Protein AF-A0A067DT80-F1 (afdb_monomer)

InterPro domains:
  IPR026750 Protein N-terminal asparagine amidohydrolase [PF14736] (55-134)
  IPR026750 Protein N-terminal asparagine amidohydrolase [PF14736] (139-303)
  IPR026750 Protein N-terminal asparagine amidohydrolase [PTHR12498] (138-304)

Mean predicted aligned error: 5.89 Å

Nearest PDB structures (foldseek):
  6a0e-assembly2_B  TM=7.866E-01  e=1.328E-22  Homo sapiens
  6a0h-assembly2_B  TM=7.949E-01  e=4.007E-22  Homo sapiens
  6a0i-assembly2_B  TM=7.923E-01  e=5.445E-22  Homo sapiens
  6a0h-assembly1_A  TM=7.794E-01  e=6.546E-22  Homo sapiens

Organism: Citrus sinensis (NCBI:txid2711)

Secondary structure (DSSP, 8-state):
-EEETTEE---S-------HHHHHHHHHHHHH-HHHHHHHHHHHTSPPEEE---TT-SS---EEE--TTEEEEE-TTT-SEEEE---SSSEEEEEE-TTT--EEEEEE--GGGHHHHHHHHHHHHS---------S-----EEE-----GGGGEEE-TT--EEES-S-EEEETTTTEEEEEEE-TTTS-SSHHHHHHHHHHTTT-GGGTT--EE-EETTTTEEEE------HHHHHHHHHHHTS-HHHHHHHH-SSGGGS-TTHHHHHHHHHHHHHH--SHHHHSGGG--EEEEE-TTSSEEE-

pLDDT: mean 90.28, std 13.47, range [38.09, 98.56]

Solvent-accessible surface area (backbone atoms only — not comparable to full-atom values): 17572 Å² total; per-residue (Å²): 89,53,22,45,90,89,38,80,62,78,75,96,72,93,68,96,65,101,48,80,68,55,61,54,52,53,49,52,54,51,63,66,30,66,64,28,41,50,38,28,51,54,55,71,69,50,75,67,43,78,43,66,75,63,91,81,52,97,72,50,79,37,68,48,56,40,52,67,38,19,35,39,50,40,43,42,92,76,29,47,32,43,33,37,49,84,35,64,88,43,46,76,46,79,48,68,32,82,85,83,38,24,36,26,42,34,26,44,73,55,79,71,26,46,68,52,28,50,50,59,47,47,68,73,41,55,82,82,88,63,95,53,94,70,80,93,70,91,79,59,75,47,71,59,70,66,59,67,55,67,78,74,26,51,42,65,55,99,86,64,53,70,31,50,70,60,39,23,34,36,31,37,32,79,81,65,50,75,43,40,21,46,68,43,92,76,41,54,46,74,65,45,63,61,55,55,46,38,49,73,25,34,81,76,23,74,92,39,65,40,44,50,44,63,34,48,41,51,92,76,56,27,38,42,38,56,64,60,50,60,50,74,67,56,49,56,52,42,61,57,53,66,76,48,54,66,70,55,42,34,62,74,73,43,98,49,57,90,52,58,61,96,56,52,59,58,53,51,51,53,40,40,54,50,44,70,78,46,67,54,37,52,79,79,19,55,94,69,38,54,53,38,28,38,67,42,96,82,50,47,69,41,78,107

Foldseek 3Di:
DEAEPNHDDDDPDPDDDDDPVVVVSSVVCQCPPPQQVVLLVVQLPFDAAEDDQDLPDLADAFEAEAEALAKDKAQLVQHQKYKYFQAWPWDKDWDADPPRLIIMIHTYDDPLQPPVAVVVRCVRHDDPPPPDPDPDDDPDYHYDNYDQDDPSQWDADPVRAITGSAGMWMARSVVRDIHGYDYDPRRNDDPNLVSVLQNVQLVVFPVQGSHRFQFADRVQRKGFGFAGFHDPVNLVVLVVLLPDDLLVNLVPPDPRSVHGDPCVSVSSNSNSVVCNVCVGSCVVQPVRGTFMWHQDSSSHIDTD

Structure (mmCIF, N/CA/C/O backbone):
data_AF-A0A067DT80-F1
#
_entry.id   AF-A0A067DT80-F1
#
loop_
_atom_site.group_PDB
_atom_site.id
_atom_site.type_symbol
_atom_site.label_atom_id
_atom_site.label_alt_id
_atom_site.label_comp_id
_atom_site.label_asym_id
_atom_site.label_entity_id
_atom_site.label_seq_id
_atom_site.pdbx_PDB_ins_code
_atom_site.Cartn_x
_atom_site.Cartn_y
_atom_site.Cartn_z
_atom_site.occupancy
_atom_site.B_iso_or_equiv
_atom_site.auth_seq_id
_atom_site.auth_comp_id
_atom_site.auth_asym_id
_atom_site.auth_atom_id
_atom_site.pdbx_PDB_model_num
ATOM 1 N N . MET A 1 1 ? -23.630 6.062 5.180 1.00 76.75 1 MET A N 1
ATOM 2 C CA . MET A 1 1 ? -23.646 7.084 6.266 1.00 76.75 1 MET A CA 1
ATOM 3 C C . MET A 1 1 ? -22.446 6.877 7.190 1.00 76.75 1 MET A C 1
ATOM 5 O O . MET A 1 1 ? -22.147 5.727 7.497 1.00 76.75 1 MET A O 1
ATOM 9 N N . ILE A 1 2 ? -21.753 7.945 7.609 1.00 87.25 2 ILE A N 1
ATOM 10 C CA . ILE A 1 2 ? -20.569 7.869 8.490 1.00 87.25 2 ILE A CA 1
ATOM 11 C C . ILE A 1 2 ? -20.997 7.937 9.961 1.00 87.25 2 ILE A C 1
ATOM 13 O O . ILE A 1 2 ? -21.890 8.700 10.317 1.00 87.25 2 ILE A O 1
ATOM 17 N N . PHE A 1 3 ? -20.347 7.145 10.807 1.00 91.69 3 PHE A N 1
ATOM 18 C CA . PHE A 1 3 ? -20.530 7.105 12.251 1.00 91.69 3 PHE A CA 1
ATOM 19 C C . PHE A 1 3 ? -19.179 7.244 12.957 1.00 91.69 3 PHE A C 1
ATOM 21 O O . PHE A 1 3 ? -18.189 6.650 12.529 1.00 91.69 3 PHE A O 1
ATOM 28 N N . VAL A 1 4 ? -19.149 7.958 14.081 1.00 93.31 4 VAL A N 1
ATOM 29 C CA . VAL A 1 4 ? -17.972 8.089 14.952 1.00 93.31 4 VAL A CA 1
ATOM 30 C C . VAL A 1 4 ? -18.412 7.870 16.396 1.00 93.31 4 VAL A C 1
ATOM 32 O O . VAL A 1 4 ? -19.434 8.395 16.825 1.00 93.31 4 VAL A O 1
ATOM 35 N N . GLY A 1 5 ? -17.701 7.019 17.144 1.00 90.44 5 GLY A N 1
ATOM 36 C CA . GLY A 1 5 ? -18.099 6.678 18.521 1.00 90.44 5 GLY A CA 1
ATOM 37 C C . GLY A 1 5 ? -19.487 6.024 18.630 1.00 90.44 5 GLY A C 1
ATOM 38 O O . GLY A 1 5 ? -20.128 6.111 19.669 1.00 90.44 5 GLY A O 1
ATOM 39 N N . GLY A 1 6 ? -19.972 5.402 17.549 1.00 89.31 6 GLY A N 1
ATOM 40 C CA . GLY A 1 6 ? -21.305 4.790 17.483 1.00 89.31 6 GLY A CA 1
ATOM 41 C C . GLY A 1 6 ? -22.449 5.753 17.147 1.00 89.31 6 GLY A C 1
ATOM 42 O O . GLY A 1 6 ? -23.572 5.292 16.967 1.00 89.31 6 GLY A O 1
ATOM 43 N N . LEU A 1 7 ? -22.178 7.052 16.995 1.00 91.38 7 LEU A N 1
ATOM 44 C CA . LEU A 1 7 ? -23.176 8.073 16.667 1.00 91.38 7 LEU A CA 1
ATOM 45 C C . LEU A 1 7 ? -23.070 8.501 15.196 1.00 91.38 7 LEU A C 1
ATOM 47 O O . LEU A 1 7 ? -21.955 8.506 14.665 1.00 91.38 7 LEU A O 1
ATOM 51 N N . PRO A 1 8 ? -24.188 8.848 14.523 1.00 90.06 8 PRO A N 1
ATOM 52 C CA . PRO A 1 8 ? -24.140 9.426 13.184 1.00 90.06 8 PRO A CA 1
ATOM 53 C C . PRO A 1 8 ? -23.272 10.685 13.181 1.00 90.06 8 PRO A C 1
ATOM 55 O O . PRO A 1 8 ? -23.455 11.573 14.012 1.00 90.06 8 PRO A O 1
ATOM 58 N N . PHE A 1 9 ? -22.328 10.758 12.251 1.00 89.12 9 PHE A N 1
ATOM 59 C CA . PHE A 1 9 ? -21.490 11.934 12.072 1.00 89.12 9 PHE A CA 1
ATOM 60 C C . PHE A 1 9 ? -22.226 12.963 11.210 1.00 89.12 9 PHE A C 1
ATOM 62 O O . PHE A 1 9 ? -22.698 12.638 10.120 1.00 89.12 9 PHE A O 1
ATOM 69 N N . SER A 1 10 ? -22.302 14.203 11.690 1.00 83.38 10 SER A N 1
ATOM 70 C CA . SER A 1 10 ? -22.863 15.340 10.960 1.00 83.38 10 SER A CA 1
ATOM 71 C C . SER A 1 10 ? -21.929 16.532 11.098 1.00 83.38 10 SER A C 1
ATOM 73 O O . SER A 1 10 ? -21.447 16.818 12.192 1.00 83.38 10 SER A O 1
ATOM 75 N N . THR A 1 11 ? -21.709 17.255 10.004 1.00 74.94 11 THR A N 1
ATOM 76 C CA . THR A 1 11 ? -21.116 18.594 10.040 1.00 74.94 11 THR A CA 1
ATOM 77 C C . THR A 1 11 ? -22.250 19.616 10.158 1.00 74.94 11 THR A C 1
ATOM 79 O O . THR A 1 11 ? -23.322 19.427 9.587 1.00 74.94 11 THR A O 1
ATOM 82 N N . ASN A 1 12 ? -22.068 20.691 10.927 1.00 62.19 12 ASN A N 1
ATOM 83 C CA . ASN A 1 12 ? -23.137 21.658 11.234 1.00 62.19 12 ASN A CA 1
ATOM 84 C C . ASN A 1 12 ? -23.557 22.571 10.052 1.00 62.19 12 ASN A C 1
ATOM 86 O O . ASN A 1 12 ? -24.319 23.509 10.263 1.00 62.19 12 ASN A O 1
ATOM 90 N N . ASN A 1 13 ? -23.120 22.306 8.814 1.00 55.09 13 ASN A N 1
ATOM 91 C CA . ASN A 1 13 ? -23.497 23.090 7.632 1.00 55.09 13 ASN A CA 1
ATOM 92 C C . ASN A 1 13 ? -24.524 22.335 6.778 1.00 55.09 13 ASN A C 1
ATOM 94 O O . ASN A 1 13 ? -24.196 21.597 5.851 1.00 55.09 13 ASN A O 1
ATOM 98 N N . SER A 1 14 ? -25.797 22.544 7.108 1.00 45.78 14 SER A N 1
ATOM 99 C CA . SER A 1 14 ? -26.974 21.960 6.461 1.00 45.78 14 SER A CA 1
ATOM 100 C C . SER A 1 14 ? -27.361 22.644 5.137 1.00 45.78 14 SER A C 1
ATOM 102 O O . SER A 1 14 ? -28.513 23.036 4.951 1.00 45.78 14 SER A O 1
ATOM 104 N N . SER A 1 15 ? -26.428 22.781 4.196 1.00 46.72 15 SER A N 1
ATOM 105 C CA . SER A 1 15 ? -26.750 23.102 2.798 1.00 46.72 15 SER A CA 1
ATOM 106 C C . SER A 1 15 ? -25.907 22.242 1.857 1.00 46.72 15 SER A C 1
ATOM 108 O O . SER A 1 15 ? -24.771 22.553 1.507 1.00 46.72 15 SER A O 1
ATOM 110 N N . TRP A 1 16 ? -26.470 21.098 1.466 1.00 51.78 16 TRP A N 1
ATOM 111 C CA . TRP A 1 16 ? -25.839 20.174 0.528 1.00 51.78 16 TRP A CA 1
ATOM 112 C C . TRP A 1 16 ? -25.837 20.748 -0.896 1.00 51.78 16 TRP A C 1
ATOM 114 O O . TRP A 1 16 ? -26.800 20.593 -1.641 1.00 51.78 16 TRP A O 1
ATOM 124 N N . SER A 1 17 ? -24.727 21.378 -1.283 1.00 46.19 17 SER A N 1
ATOM 125 C CA . SER A 1 17 ? -24.353 21.634 -2.680 1.00 46.19 17 SER A CA 1
ATOM 126 C C . SER A 1 17 ? -22.945 21.101 -2.964 1.00 46.19 17 SER A C 1
ATOM 128 O O . SER A 1 17 ? -21.980 21.511 -2.339 1.00 46.19 17 SER A O 1
ATOM 130 N N . SER A 1 18 ? -22.825 20.170 -3.908 1.00 49.91 18 SER A N 1
ATOM 131 C CA . SER A 1 18 ? -21.596 19.448 -4.265 1.00 49.91 18 SER A CA 1
ATOM 132 C C . SER A 1 18 ? -20.437 20.366 -4.705 1.00 49.91 18 SER A C 1
ATOM 134 O O . SER A 1 18 ? -20.307 20.675 -5.891 1.00 49.91 18 SER A O 1
ATOM 136 N N . SER A 1 19 ? -19.574 20.785 -3.777 1.00 54.72 19 SER A N 1
ATOM 137 C CA . SER A 1 19 ? -18.331 21.521 -4.064 1.00 54.72 19 SER A CA 1
ATOM 138 C C . SER A 1 19 ? -17.124 20.890 -3.362 1.00 54.72 19 SER A C 1
ATOM 140 O O . SER A 1 19 ? -17.250 20.290 -2.297 1.00 54.72 19 SER A O 1
ATOM 142 N N . SER A 1 20 ? -15.927 21.047 -3.941 1.00 54.66 20 SER A N 1
ATOM 143 C CA . SER A 1 20 ? -14.650 20.525 -3.412 1.00 54.66 20 SER A CA 1
ATOM 144 C C . SER A 1 20 ? -14.327 20.976 -1.979 1.00 54.66 20 SER A C 1
ATOM 146 O O . SER A 1 20 ? -13.643 20.259 -1.253 1.00 54.66 20 SER A O 1
ATOM 148 N N . SER A 1 21 ? -14.868 22.119 -1.544 1.00 60.97 21 SER A N 1
ATOM 149 C CA . SER A 1 21 ? -14.767 22.627 -0.168 1.00 60.97 21 SER A CA 1
ATOM 150 C C . SER A 1 21 ? -15.480 21.750 0.872 1.00 60.97 21 SER A C 1
ATOM 152 O O . SER A 1 21 ? -15.111 21.757 2.041 1.00 60.97 21 SER A O 1
ATOM 154 N N . GLN A 1 22 ? -16.471 20.948 0.472 1.00 70.19 22 GLN A N 1
ATOM 155 C CA . GLN A 1 22 ? -17.203 20.087 1.407 1.00 70.19 22 GLN A CA 1
ATOM 156 C C . GLN A 1 22 ? -16.348 18.929 1.926 1.00 70.19 22 GLN A C 1
ATOM 158 O O . GLN A 1 22 ? -16.435 18.566 3.099 1.00 70.19 22 GLN A O 1
ATOM 163 N N . GLY A 1 23 ? -15.507 18.349 1.062 1.00 77.56 23 GLY A N 1
ATOM 164 C CA . GLY A 1 23 ? -14.616 17.254 1.443 1.00 77.56 23 GLY A CA 1
ATOM 165 C C . GLY A 1 23 ? -13.578 17.696 2.474 1.00 77.56 23 GLY A C 1
ATOM 166 O O . GLY A 1 23 ? -13.331 16.978 3.444 1.00 77.56 23 GLY A O 1
ATOM 167 N N . SER A 1 24 ? -13.023 18.902 2.309 1.00 83.06 24 SER A N 1
ATOM 168 C CA . SER A 1 24 ? -12.091 19.478 3.281 1.00 83.06 24 SER A CA 1
ATOM 169 C C . SER A 1 24 ? -12.756 19.747 4.627 1.00 83.06 24 SER A C 1
ATOM 171 O O . SER A 1 24 ? -12.174 19.404 5.652 1.00 83.06 24 SER A O 1
ATOM 173 N N . ASP A 1 25 ? -13.982 20.274 4.644 1.00 87.50 25 ASP A N 1
ATOM 174 C CA . ASP A 1 25 ? -14.692 20.578 5.893 1.00 87.50 25 ASP A CA 1
ATOM 175 C C . ASP A 1 25 ? -15.023 19.302 6.683 1.00 87.50 25 ASP A C 1
ATOM 177 O O . ASP A 1 25 ? -14.848 19.251 7.901 1.00 87.50 25 ASP A O 1
ATOM 181 N N . ILE A 1 26 ? -15.449 18.239 5.989 1.00 89.88 26 ILE A N 1
ATOM 182 C CA . ILE A 1 26 ? -15.686 16.921 6.597 1.00 89.88 26 ILE A CA 1
ATOM 183 C C . ILE A 1 26 ? -14.388 16.357 7.176 1.00 89.88 26 ILE A C 1
ATOM 185 O O . ILE A 1 26 ? -14.387 15.866 8.305 1.00 89.88 26 ILE A O 1
ATOM 189 N N . LEU A 1 27 ? -13.287 16.426 6.423 1.00 91.12 27 LEU A N 1
ATOM 190 C CA . LEU A 1 27 ? -11.993 15.930 6.882 1.00 91.12 27 LEU A CA 1
ATOM 191 C C . LEU A 1 27 ? -11.512 16.684 8.126 1.00 91.12 27 LEU A C 1
ATOM 193 O O . LEU A 1 27 ? -11.105 16.042 9.090 1.00 91.12 27 LEU A O 1
ATOM 197 N N . VAL A 1 28 ? -11.592 18.017 8.131 1.00 93.00 28 VAL A N 1
ATOM 198 C CA . VAL A 1 28 ? -11.227 18.845 9.292 1.00 93.00 28 VAL A CA 1
ATOM 199 C C . VAL A 1 28 ? -12.081 18.469 10.500 1.00 93.00 28 VAL A C 1
ATOM 201 O O . VAL A 1 28 ? -11.539 18.145 11.555 1.00 93.00 28 VAL A O 1
ATOM 204 N N . ALA A 1 29 ? -13.402 18.388 10.332 1.00 94.25 29 ALA A N 1
ATOM 205 C CA . ALA A 1 29 ? -14.306 18.012 11.413 1.00 94.25 29 ALA A CA 1
ATOM 206 C C . ALA A 1 29 ? -14.032 16.595 11.958 1.00 94.25 29 ALA A C 1
ATOM 208 O O . ALA A 1 29 ? -14.145 16.365 13.161 1.00 94.25 29 ALA A O 1
ATOM 209 N N . LEU A 1 30 ? -13.640 15.638 11.107 1.00 94.81 30 LEU A N 1
ATOM 210 C CA . LEU A 1 30 ? -13.217 14.304 11.549 1.00 94.81 30 LEU A CA 1
ATOM 211 C C . LEU A 1 30 ? -11.866 14.337 12.281 1.00 94.81 30 LEU A C 1
ATOM 213 O O . LEU A 1 30 ? -11.714 13.660 13.297 1.00 94.81 30 LEU A O 1
ATOM 217 N N . LEU A 1 31 ? -10.894 15.118 11.799 1.00 95.56 31 LEU A N 1
ATOM 218 C CA . LEU A 1 31 ? -9.579 15.265 12.434 1.00 95.56 31 LEU A CA 1
ATOM 219 C C . LEU A 1 31 ? -9.670 15.907 13.822 1.00 95.56 31 LEU A C 1
ATOM 221 O O . LEU A 1 31 ? -8.864 15.572 14.689 1.00 95.56 31 LEU A O 1
ATOM 225 N N . GLU A 1 32 ? -10.646 16.786 14.039 1.00 96.00 32 GLU A N 1
ATOM 226 C CA . GLU A 1 32 ? -10.894 17.466 15.315 1.00 96.00 32 GLU A CA 1
ATOM 227 C C . GLU A 1 32 ? -11.861 16.699 16.233 1.00 96.00 32 GLU A C 1
ATOM 229 O O . GLU A 1 32 ? -11.986 17.023 17.417 1.00 96.00 32 GLU A O 1
ATOM 234 N N . HIS A 1 33 ? -12.536 15.658 15.731 1.00 96.50 33 HIS A N 1
ATOM 235 C CA . HIS A 1 33 ? -13.528 14.922 16.508 1.00 96.50 33 HIS A CA 1
ATOM 236 C C . HIS A 1 33 ? -12.883 14.243 17.738 1.00 96.50 33 HIS A C 1
ATOM 238 O O . HIS A 1 33 ? -1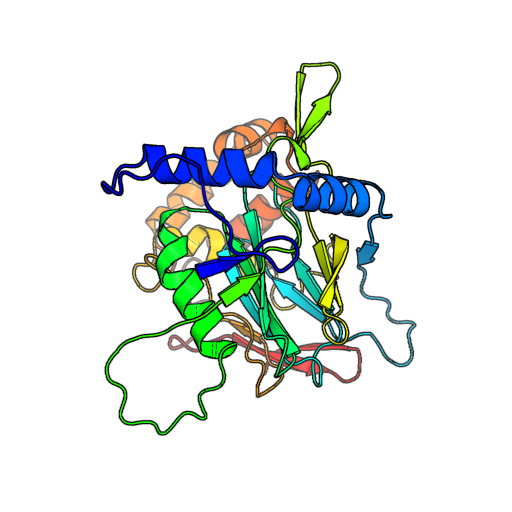2.007 13.388 17.564 1.00 96.50 33 HIS A O 1
ATOM 244 N N . PRO A 1 34 ? -13.354 14.490 18.980 1.00 97.12 34 PRO A N 1
ATOM 245 C CA . PRO A 1 34 ? -12.674 14.046 20.205 1.00 97.12 34 PRO A CA 1
ATOM 246 C C . PRO A 1 34 ? -12.371 12.542 20.274 1.00 97.12 34 PRO A C 1
ATOM 248 O O . PRO A 1 34 ? -11.290 12.139 20.696 1.00 97.12 34 PRO A O 1
ATOM 251 N N . VAL A 1 35 ? -13.304 11.700 19.812 1.00 97.25 35 VAL A N 1
ATOM 252 C CA . VAL A 1 35 ? -13.110 10.236 19.750 1.00 97.25 35 VAL A CA 1
ATOM 253 C C . VAL A 1 35 ? -11.954 9.852 18.819 1.00 97.25 35 VAL A C 1
ATOM 255 O O . VAL A 1 35 ? -11.168 8.972 19.159 1.00 97.25 35 VAL A O 1
ATOM 258 N N . LEU A 1 36 ? -11.825 10.511 17.663 1.00 97.56 36 LEU A N 1
ATOM 259 C CA . LEU A 1 36 ? -10.778 10.207 16.684 1.00 97.56 36 LEU A CA 1
ATOM 260 C C . LEU A 1 36 ? -9.434 10.799 17.102 1.00 97.56 36 LEU A C 1
ATOM 262 O O . LEU A 1 36 ? -8.413 10.137 16.934 1.00 97.56 36 LEU A O 1
ATOM 266 N N . VAL A 1 37 ? -9.435 11.979 17.726 1.00 98.19 37 VAL A N 1
ATOM 267 C CA . VAL A 1 37 ? -8.252 12.558 18.377 1.00 98.19 37 VAL A CA 1
ATOM 268 C C . VAL A 1 37 ? -7.726 11.612 19.459 1.00 98.19 37 VAL A C 1
ATOM 270 O O . VAL A 1 37 ? -6.544 11.274 19.463 1.00 98.19 37 VAL A O 1
ATOM 273 N N . SER A 1 38 ? -8.602 11.108 20.335 1.00 98.19 38 SER A N 1
ATOM 274 C CA . SER A 1 38 ? -8.223 10.136 21.366 1.00 98.19 38 SER A CA 1
ATOM 275 C C . SER A 1 38 ? -7.676 8.840 20.761 1.00 98.19 38 SER A C 1
ATOM 277 O O . SER A 1 38 ? -6.599 8.403 21.163 1.00 98.19 38 SER A O 1
ATOM 279 N N . ALA A 1 39 ? -8.349 8.269 19.755 1.00 97.44 39 ALA A N 1
ATOM 280 C CA . ALA A 1 39 ? -7.874 7.070 19.063 1.00 97.44 39 ALA A CA 1
ATOM 281 C C . ALA A 1 39 ? -6.508 7.287 18.384 1.00 97.44 39 ALA A C 1
ATOM 283 O O . ALA A 1 39 ? -5.634 6.425 18.458 1.00 97.44 39 ALA A O 1
ATOM 284 N N . SER A 1 40 ? -6.300 8.456 17.772 1.00 97.81 40 SER A N 1
ATOM 285 C CA . SER A 1 40 ? -5.033 8.865 17.162 1.00 97.81 40 SER A CA 1
ATOM 286 C C . SER A 1 40 ? -3.906 8.979 18.196 1.00 97.81 40 SER A C 1
ATOM 288 O O . SER A 1 40 ? -2.810 8.470 17.963 1.00 97.81 40 SER A O 1
ATOM 290 N N . HIS A 1 41 ? -4.165 9.573 19.366 1.00 98.00 41 HIS A N 1
ATOM 291 C CA . HIS A 1 41 ? -3.190 9.622 20.460 1.00 98.00 41 HIS A CA 1
ATOM 292 C C . HIS A 1 41 ? -2.845 8.231 20.995 1.00 98.00 41 HIS A C 1
ATOM 294 O O . HIS A 1 41 ? -1.667 7.943 21.208 1.00 98.00 41 HIS A O 1
ATOM 300 N N . SER A 1 42 ? -3.843 7.360 21.170 1.00 97.69 42 SER A N 1
ATOM 301 C CA . SER A 1 42 ? -3.610 5.971 21.569 1.00 97.69 42 SER A CA 1
ATOM 302 C C . SER A 1 42 ? -2.745 5.239 20.545 1.00 97.69 42 SER A C 1
ATOM 304 O O . SER A 1 42 ? -1.761 4.617 20.935 1.00 97.69 42 SER A O 1
ATOM 306 N N . PHE A 1 43 ? -3.038 5.376 19.249 1.00 97.06 43 PHE A N 1
ATOM 307 C CA . PHE A 1 43 ? -2.224 4.796 18.177 1.00 97.06 43 PHE A CA 1
ATOM 308 C C . PHE A 1 43 ? -0.785 5.336 18.185 1.00 97.06 43 PHE A C 1
ATOM 310 O O . PHE A 1 43 ? 0.165 4.561 18.153 1.00 97.06 43 PHE A O 1
ATOM 317 N N . LYS A 1 44 ? -0.618 6.657 18.342 1.00 96.56 44 LYS A N 1
ATOM 318 C CA . LYS A 1 44 ? 0.686 7.331 18.469 1.00 96.56 44 LYS A CA 1
ATOM 319 C C . LYS A 1 44 ? 1.524 6.835 19.652 1.00 96.56 44 LYS A C 1
ATOM 321 O O . LYS A 1 44 ? 2.746 6.911 19.599 1.00 96.56 44 LYS A O 1
ATOM 326 N N . SER A 1 45 ? 0.875 6.366 20.717 1.00 97.06 45 SER A N 1
ATOM 327 C CA . SER A 1 45 ? 1.538 5.858 21.925 1.00 97.06 45 SER A CA 1
ATOM 328 C C . SER A 1 45 ? 1.942 4.380 21.859 1.00 97.06 45 SER A C 1
ATOM 330 O O . SER A 1 45 ? 2.610 3.901 22.772 1.00 97.06 45 SER A O 1
ATOM 332 N N . MET A 1 46 ? 1.535 3.652 20.814 1.00 97.00 46 MET A N 1
ATOM 333 C CA . MET A 1 46 ? 1.897 2.244 20.643 1.00 97.00 46 MET A CA 1
ATOM 334 C C . MET A 1 46 ? 3.362 2.090 20.227 1.00 97.00 46 MET A C 1
ATOM 336 O O . MET A 1 46 ? 3.915 2.930 19.518 1.00 97.00 46 MET A O 1
ATOM 340 N N . GLU A 1 47 ? 3.973 0.976 20.628 1.00 96.38 47 GLU A N 1
ATOM 341 C CA . GLU A 1 47 ? 5.277 0.574 20.107 1.00 96.38 47 GLU A CA 1
ATOM 342 C C . GLU A 1 47 ? 5.145 0.114 18.649 1.00 96.38 47 GLU A C 1
ATOM 344 O O . GLU A 1 47 ? 4.234 -0.642 18.297 1.00 96.38 47 GLU A O 1
ATOM 349 N N . GLU A 1 48 ? 6.057 0.579 17.793 1.00 96.81 48 GLU A N 1
ATOM 350 C CA . GLU A 1 48 ? 6.094 0.173 16.392 1.00 96.81 48 GLU A CA 1
ATOM 351 C C . GLU A 1 48 ? 6.512 -1.295 16.269 1.00 96.81 48 GLU A C 1
ATOM 353 O O . GLU A 1 48 ? 7.594 -1.704 16.693 1.00 96.81 48 GLU A O 1
ATOM 358 N N . THR A 1 49 ? 5.645 -2.097 15.655 1.00 95.50 49 THR A N 1
ATOM 359 C CA . THR A 1 49 ? 5.906 -3.512 15.403 1.00 95.50 49 THR A CA 1
ATOM 360 C C . THR A 1 49 ? 6.889 -3.661 14.247 1.00 95.50 49 THR A C 1
ATOM 362 O O . THR A 1 49 ? 6.576 -3.309 13.112 1.00 95.50 49 THR A O 1
ATOM 365 N N . LYS A 1 50 ? 8.064 -4.232 14.514 1.00 94.44 50 LYS A N 1
ATOM 366 C CA . LYS A 1 50 ? 9.052 -4.557 13.477 1.00 94.44 50 LYS A CA 1
ATOM 367 C C . LYS A 1 50 ? 8.789 -5.957 12.937 1.00 94.44 50 LYS A C 1
ATOM 369 O O . LYS A 1 50 ? 8.952 -6.938 13.660 1.00 94.44 50 LYS A O 1
ATOM 374 N N . VAL A 1 51 ? 8.365 -6.047 11.683 1.00 91.19 51 VAL A N 1
ATOM 375 C CA . VAL A 1 51 ? 8.048 -7.308 11.013 1.00 91.19 51 VAL A CA 1
ATOM 376 C C . VAL A 1 51 ? 9.269 -7.802 10.243 1.00 91.19 51 VAL A C 1
ATOM 378 O O . VAL A 1 51 ? 9.804 -7.107 9.379 1.00 91.19 51 VAL A O 1
ATOM 381 N N . SER A 1 52 ? 9.686 -9.027 10.549 1.00 86.94 52 SER A N 1
ATOM 382 C CA . SER A 1 52 ? 10.763 -9.743 9.868 1.00 86.94 52 SER A CA 1
ATOM 383 C C . SER A 1 52 ? 10.379 -11.206 9.662 1.00 86.94 52 SER A C 1
ATOM 385 O O . SER A 1 52 ? 9.575 -11.772 10.410 1.00 86.94 52 SER A O 1
ATOM 387 N N . VAL A 1 53 ? 10.935 -11.839 8.628 1.00 74.81 53 VAL A N 1
ATOM 388 C CA . VAL A 1 53 ? 10.751 -13.279 8.412 1.00 74.81 53 VAL A CA 1
ATOM 389 C C . VAL A 1 53 ? 11.749 -14.027 9.296 1.00 74.81 53 VAL A C 1
ATOM 391 O O . VAL A 1 53 ? 12.927 -14.119 8.965 1.00 74.81 53 VAL A O 1
ATOM 394 N N . SER A 1 54 ? 11.289 -14.561 10.431 1.00 63.91 54 SER A N 1
ATOM 395 C CA . SER A 1 54 ? 12.103 -15.452 11.269 1.00 63.91 54 SER A CA 1
ATOM 396 C C . SER A 1 54 ? 11.944 -16.906 10.827 1.00 63.91 54 SER A C 1
ATOM 398 O O . SER A 1 54 ? 10.851 -17.469 10.892 1.00 63.91 54 SER A O 1
ATOM 400 N N . SER A 1 55 ? 13.054 -17.533 10.434 1.00 54.94 55 SER A N 1
ATOM 401 C CA . SER A 1 55 ? 13.130 -18.960 10.095 1.00 54.94 55 SER A CA 1
ATOM 402 C C . SER A 1 55 ? 13.054 -19.896 11.309 1.00 54.94 55 SER A C 1
ATOM 404 O O . SER A 1 55 ? 13.059 -21.110 11.136 1.00 54.94 55 SER A O 1
ATOM 406 N N . GLU A 1 56 ? 13.016 -19.360 12.533 1.00 53.22 56 GLU A N 1
ATOM 407 C CA . GLU A 1 56 ? 13.139 -20.144 13.772 1.00 53.22 56 GLU A CA 1
ATOM 408 C C . GLU A 1 56 ? 11.795 -20.435 14.457 1.00 53.22 56 GLU A C 1
ATOM 410 O O . GLU A 1 56 ? 11.745 -21.163 15.448 1.00 53.22 56 GLU A O 1
ATOM 415 N N . THR A 1 57 ? 10.687 -19.890 13.944 1.00 55.44 57 THR A N 1
ATOM 416 C CA . THR A 1 57 ? 9.363 -20.131 14.536 1.00 55.44 57 THR A CA 1
ATOM 417 C C . THR A 1 57 ? 8.734 -21.423 13.988 1.00 55.44 57 THR A C 1
ATOM 419 O O . THR A 1 57 ? 8.612 -21.565 12.773 1.00 55.44 57 THR A O 1
ATOM 422 N N . PRO A 1 58 ? 8.294 -22.371 14.847 1.00 55.34 58 PRO A N 1
ATOM 423 C CA . PRO A 1 58 ? 7.700 -23.642 14.405 1.00 55.34 58 PRO A CA 1
ATOM 424 C C . PRO A 1 58 ? 6.405 -23.484 13.594 1.00 55.34 58 PRO A C 1
ATOM 426 O O . PRO A 1 58 ? 6.042 -24.365 12.819 1.00 55.34 58 PRO A O 1
ATOM 429 N N . SER A 1 59 ? 5.701 -22.367 13.789 1.00 65.19 59 SER A N 1
ATOM 430 C CA . SER A 1 59 ? 4.506 -21.972 13.045 1.00 65.19 59 SER A CA 1
ATOM 431 C C . SER A 1 59 ? 4.613 -20.480 12.701 1.00 65.19 59 SER A C 1
ATOM 433 O O . SER A 1 59 ? 4.209 -19.642 13.514 1.00 65.19 59 SER A O 1
ATOM 435 N N . PRO A 1 60 ? 5.202 -20.125 11.550 1.00 76.38 60 PRO A N 1
ATOM 436 C CA . PRO A 1 60 ? 5.354 -18.731 11.162 1.00 76.38 60 PRO A CA 1
ATOM 437 C C . PRO A 1 60 ? 3.978 -18.093 10.958 1.00 76.38 60 PRO A C 1
ATOM 439 O O . PRO A 1 60 ? 3.121 -18.649 10.266 1.00 76.38 60 PRO A O 1
ATOM 442 N N . SER A 1 61 ? 3.773 -16.922 11.567 1.00 84.25 61 SER A N 1
ATOM 443 C CA . SER A 1 61 ? 2.555 -16.129 11.389 1.00 84.25 61 SER A CA 1
ATOM 444 C C . SER A 1 61 ? 2.311 -15.868 9.906 1.00 84.25 61 SER A C 1
ATOM 446 O O . SER A 1 61 ? 3.205 -15.418 9.182 1.00 84.25 61 SER A O 1
ATOM 448 N N . LYS A 1 62 ? 1.086 -16.109 9.445 1.00 91.00 62 LYS A N 1
ATOM 449 C CA . LYS A 1 62 ? 0.708 -15.878 8.055 1.00 91.00 62 LYS A CA 1
ATOM 450 C C . LYS A 1 62 ? 0.370 -14.416 7.876 1.00 91.00 62 LYS A C 1
ATOM 452 O O . LYS A 1 62 ? -0.629 -13.939 8.410 1.00 91.00 62 LYS A O 1
ATOM 457 N N . TYR A 1 63 ? 1.169 -13.707 7.091 1.00 91.94 63 TYR A N 1
ATOM 458 C CA . TYR A 1 63 ? 0.861 -12.325 6.767 1.00 91.94 63 TYR A CA 1
ATOM 459 C C . TYR A 1 63 ? 0.820 -12.054 5.266 1.00 91.94 63 TYR A C 1
ATOM 461 O O . TYR A 1 63 ? 1.325 -12.834 4.449 1.00 91.94 63 TYR A O 1
ATOM 469 N N . VAL A 1 64 ? 0.152 -10.952 4.932 1.00 95.81 64 VAL A N 1
ATOM 470 C CA . VAL A 1 64 ? 0.026 -10.387 3.589 1.00 95.81 64 VAL A CA 1
ATOM 471 C C . VAL A 1 64 ? 0.508 -8.940 3.648 1.00 95.81 64 VAL A C 1
ATOM 473 O O . VAL A 1 64 ? -0.078 -8.102 4.332 1.00 95.81 64 VAL A O 1
ATOM 476 N N . TYR A 1 65 ? 1.604 -8.657 2.949 1.00 97.44 65 TYR A N 1
ATOM 477 C CA . TYR A 1 65 ? 2.120 -7.302 2.779 1.00 97.44 65 TYR A CA 1
ATOM 478 C C . TYR A 1 65 ? 1.531 -6.671 1.511 1.00 97.44 65 TYR A C 1
ATOM 480 O O . TYR A 1 65 ? 1.432 -7.352 0.489 1.00 97.44 65 TYR A O 1
ATOM 488 N N . VAL A 1 66 ? 1.179 -5.386 1.558 1.00 98.25 66 VAL A N 1
ATOM 489 C CA . VAL A 1 66 ? 0.594 -4.607 0.452 1.00 98.25 66 VAL A CA 1
ATOM 490 C C . VAL A 1 66 ? 1.524 -3.439 0.115 1.00 98.25 66 VAL A C 1
ATOM 492 O O . VAL A 1 66 ? 1.839 -2.638 0.992 1.00 98.25 66 VAL A O 1
ATOM 495 N N . PHE A 1 67 ? 1.975 -3.331 -1.138 1.00 98.19 67 PHE A N 1
ATOM 496 C CA . PHE A 1 67 ? 2.748 -2.172 -1.602 1.00 98.19 67 PHE A CA 1
ATOM 497 C C . PHE A 1 67 ? 1.845 -0.979 -1.913 1.00 98.19 67 PHE A C 1
ATOM 499 O O . PHE A 1 67 ? 0.632 -1.110 -2.070 1.00 98.19 67 PHE A O 1
ATOM 506 N N . GLN A 1 68 ? 2.471 0.185 -2.078 1.00 98.06 68 GLN A N 1
ATOM 507 C CA . GLN A 1 68 ? 1.856 1.355 -2.692 1.00 98.06 68 GLN A CA 1
ATOM 508 C C . GLN A 1 68 ? 1.026 0.982 -3.932 1.00 98.06 68 GLN A C 1
ATOM 510 O O . GLN A 1 68 ? 1.457 0.194 -4.773 1.00 98.06 68 GLN A O 1
ATOM 515 N N . ARG A 1 69 ? -0.173 1.560 -4.035 1.00 97.94 69 ARG A N 1
ATOM 516 C CA . ARG A 1 69 ? -1.181 1.339 -5.081 1.00 97.94 69 ARG A CA 1
ATOM 517 C C . ARG A 1 69 ? -1.777 -0.070 -5.141 1.00 97.94 69 ARG A C 1
ATOM 519 O O . ARG A 1 69 ? -2.598 -0.346 -6.012 1.00 97.94 69 ARG A O 1
ATOM 526 N N . GLU A 1 70 ? -1.423 -0.968 -4.233 1.00 98.38 70 GLU A N 1
ATOM 527 C CA . GLU A 1 70 ? -2.047 -2.284 -4.120 1.00 98.38 70 GLU A CA 1
ATOM 528 C C . GLU A 1 70 ? -3.171 -2.285 -3.073 1.00 98.38 70 GLU A C 1
ATOM 530 O O . GLU A 1 70 ? -3.274 -1.400 -2.215 1.00 98.38 70 GLU A O 1
ATOM 535 N N . TYR A 1 71 ? -4.005 -3.321 -3.132 1.00 98.06 71 TYR A N 1
ATOM 536 C CA . TYR A 1 71 ? -4.936 -3.667 -2.064 1.00 98.06 71 TYR A CA 1
ATOM 537 C C . TYR A 1 71 ? -4.983 -5.178 -1.859 1.00 98.06 71 TYR A C 1
ATOM 539 O O . TYR A 1 71 ? -4.655 -5.953 -2.758 1.00 98.06 71 TYR A O 1
ATOM 547 N N . ALA A 1 72 ? -5.413 -5.591 -0.673 1.00 97.50 72 ALA A N 1
ATOM 548 C CA . ALA A 1 72 ? -5.705 -6.982 -0.370 1.00 97.50 72 ALA A CA 1
ATOM 549 C C . ALA A 1 72 ? -6.899 -7.059 0.574 1.00 97.50 72 ALA A C 1
ATOM 551 O O . ALA A 1 72 ? -6.946 -6.341 1.574 1.00 97.50 72 ALA A O 1
ATOM 552 N N . THR A 1 73 ? -7.833 -7.955 0.274 1.00 96.94 73 THR A N 1
ATOM 553 C CA . THR A 1 73 ? -8.875 -8.389 1.204 1.00 96.94 73 THR A CA 1
ATOM 554 C C . THR A 1 73 ? -8.488 -9.753 1.745 1.00 96.94 73 THR A C 1
ATOM 556 O O . THR A 1 73 ? -8.070 -10.603 0.970 1.00 96.94 73 THR A O 1
ATOM 559 N N . VAL A 1 74 ? -8.571 -9.949 3.059 1.00 96.62 74 VAL A N 1
ATOM 560 C CA . VAL A 1 74 ? -8.100 -11.155 3.744 1.00 96.62 74 VAL A CA 1
ATOM 561 C C . VAL A 1 74 ? -9.163 -11.722 4.680 1.00 96.62 74 VAL A C 1
ATOM 563 O O . VAL A 1 74 ? -9.836 -10.982 5.410 1.00 96.62 74 VAL A O 1
ATOM 566 N N . ASP A 1 75 ? -9.271 -13.047 4.666 1.00 95.50 75 ASP A N 1
ATOM 567 C CA . ASP A 1 75 ? -10.039 -13.847 5.615 1.00 95.50 75 ASP A CA 1
ATOM 568 C C . ASP A 1 75 ? -9.184 -14.149 6.864 1.00 95.50 75 ASP A C 1
ATOM 570 O O . ASP A 1 75 ? -8.085 -14.707 6.739 1.00 95.50 75 ASP A O 1
ATOM 574 N N . PRO A 1 76 ? -9.654 -13.815 8.083 1.00 95.44 76 PRO A N 1
ATOM 575 C CA . PRO A 1 76 ? -8.951 -14.147 9.322 1.00 95.44 76 PRO A CA 1
ATOM 576 C C .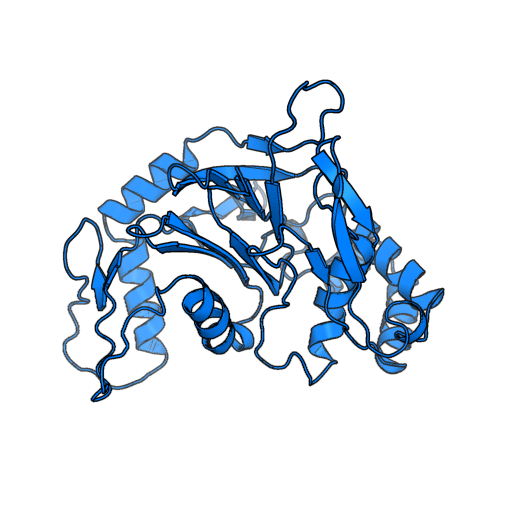 PRO A 1 76 ? -8.767 -15.650 9.581 1.00 95.44 76 PRO A C 1
ATOM 578 O O . PRO A 1 76 ? -7.990 -16.004 10.464 1.00 95.44 76 PRO A O 1
ATOM 581 N N . ALA A 1 77 ? -9.465 -16.536 8.867 1.00 94.19 77 ALA A N 1
ATOM 582 C CA . ALA A 1 77 ? -9.226 -17.977 8.918 1.00 94.19 77 ALA A CA 1
ATOM 583 C C . ALA A 1 77 ? -7.937 -18.397 8.184 1.00 94.19 77 ALA A C 1
ATOM 585 O O . ALA A 1 77 ? -7.402 -19.477 8.445 1.00 94.19 77 ALA A O 1
ATOM 586 N N . LEU A 1 78 ? -7.434 -17.562 7.267 1.00 93.31 78 LEU A N 1
ATOM 587 C CA . LEU A 1 78 ? -6.302 -17.883 6.391 1.00 93.31 78 LEU A CA 1
ATOM 588 C C . LEU A 1 78 ? -5.078 -17.001 6.637 1.00 93.31 78 LEU A C 1
ATOM 590 O O . LEU A 1 78 ? -3.951 -17.464 6.459 1.00 93.31 78 LEU A O 1
ATOM 594 N N . VAL A 1 79 ? -5.289 -15.756 7.058 1.00 94.25 79 VAL A N 1
ATOM 595 C CA . VAL A 1 79 ? -4.238 -14.754 7.247 1.00 94.25 79 VAL A CA 1
ATOM 596 C C . VAL A 1 79 ? -4.322 -14.209 8.662 1.00 94.25 79 VAL A C 1
ATOM 598 O O . VAL A 1 79 ? -5.376 -13.722 9.050 1.00 94.25 79 VAL A O 1
ATOM 601 N N . ASP A 1 80 ? -3.223 -14.228 9.413 1.00 94.25 80 ASP A N 1
ATOM 602 C CA . ASP A 1 80 ? -3.144 -13.701 10.782 1.00 94.25 80 ASP A CA 1
ATOM 603 C C . ASP A 1 80 ? -2.960 -12.177 10.798 1.00 94.25 80 ASP A C 1
ATOM 605 O O . ASP A 1 80 ? -3.521 -11.475 11.649 1.00 94.25 80 ASP A O 1
ATOM 609 N N . TYR A 1 81 ? -2.175 -11.661 9.845 1.00 95.75 81 TYR A N 1
ATOM 610 C CA . TYR A 1 81 ? -1.829 -10.244 9.764 1.00 95.75 81 TYR A CA 1
ATOM 611 C C . TYR A 1 81 ? -1.841 -9.696 8.336 1.00 95.75 81 TYR A C 1
ATOM 613 O O . TYR A 1 81 ? -1.434 -10.357 7.386 1.00 95.75 81 TYR A O 1
ATOM 621 N N . VAL A 1 82 ? -2.244 -8.443 8.173 1.00 97.31 82 VAL A N 1
ATOM 622 C CA . VAL A 1 82 ? -2.148 -7.733 6.892 1.00 97.31 82 VAL A CA 1
ATOM 623 C C . VAL A 1 82 ? -1.629 -6.322 7.136 1.00 97.31 82 VAL A C 1
ATOM 625 O O . VAL A 1 82 ? -2.018 -5.691 8.119 1.00 97.31 82 VAL A O 1
ATOM 628 N N . GLY A 1 83 ? -0.720 -5.828 6.301 1.00 97.75 83 GLY A N 1
ATOM 629 C CA . GLY A 1 83 ? -0.100 -4.527 6.545 1.00 97.75 83 GLY A CA 1
ATOM 630 C C . GLY A 1 83 ? 0.629 -3.937 5.350 1.00 97.75 83 GLY A C 1
ATOM 631 O O . GLY A 1 83 ? 0.739 -4.551 4.289 1.00 97.75 83 GLY A O 1
ATOM 632 N N . THR A 1 84 ? 1.095 -2.711 5.540 1.00 98.31 84 THR A N 1
ATOM 633 C CA . THR A 1 84 ? 1.808 -1.911 4.544 1.00 98.31 84 THR A CA 1
ATOM 634 C C . THR A 1 84 ? 2.751 -0.952 5.263 1.00 98.31 84 THR A C 1
ATOM 636 O O . THR A 1 84 ? 2.464 -0.565 6.399 1.00 98.31 84 THR A O 1
ATOM 639 N N . ASP A 1 85 ? 3.857 -0.572 4.629 1.00 97.50 85 ASP A N 1
ATOM 640 C CA . ASP A 1 85 ? 4.716 0.518 5.088 1.00 97.50 85 ASP A CA 1
ATOM 641 C C . ASP A 1 85 ? 5.214 1.391 3.929 1.00 97.50 85 ASP A C 1
ATOM 643 O O . ASP A 1 85 ? 4.618 1.387 2.853 1.00 97.50 85 ASP A O 1
ATOM 647 N N . GLU A 1 86 ? 6.251 2.199 4.181 1.00 96.62 86 GLU A N 1
ATOM 648 C CA . GLU A 1 86 ? 6.830 3.164 3.234 1.00 96.62 86 GLU A CA 1
ATOM 649 C C . GLU A 1 86 ? 5.871 4.309 2.834 1.00 96.62 86 GLU A C 1
ATOM 651 O O . GLU A 1 86 ? 6.141 5.054 1.895 1.00 96.62 86 GLU A O 1
ATOM 656 N N . ALA A 1 87 ? 4.769 4.513 3.565 1.00 96.94 87 ALA A N 1
ATOM 657 C CA . ALA A 1 87 ? 3.856 5.626 3.328 1.00 96.94 87 ALA A CA 1
ATOM 658 C C . ALA A 1 87 ? 4.462 6.938 3.848 1.00 96.94 87 ALA A C 1
ATOM 660 O O . ALA A 1 87 ? 4.572 7.163 5.055 1.00 96.94 87 ALA A O 1
ATOM 661 N N . THR A 1 88 ? 4.846 7.818 2.924 1.00 96.06 88 THR A N 1
ATOM 662 C CA . THR A 1 88 ? 5.308 9.175 3.234 1.00 96.06 88 THR A CA 1
ATOM 663 C C . THR A 1 88 ? 4.182 10.196 3.085 1.00 96.06 88 THR A C 1
ATOM 665 O O . THR A 1 88 ? 3.690 10.745 4.069 1.00 96.06 88 THR A O 1
ATOM 668 N N . THR A 1 89 ? 3.736 10.417 1.852 1.00 95.81 89 THR A N 1
ATOM 669 C CA . THR A 1 89 ? 2.592 11.276 1.498 1.00 95.81 89 THR A CA 1
ATOM 670 C C . THR A 1 89 ? 1.329 10.474 1.186 1.00 95.81 89 THR A C 1
ATOM 672 O O . THR A 1 89 ? 0.229 11.026 1.170 1.00 95.81 89 THR A O 1
ATOM 675 N N . CYS A 1 90 ? 1.491 9.172 0.952 1.00 96.75 90 CYS A N 1
ATOM 676 C CA . CYS A 1 90 ? 0.415 8.237 0.668 1.00 96.75 90 CYS A CA 1
ATOM 677 C C . CYS A 1 90 ? -0.476 8.002 1.899 1.00 96.75 90 CYS A C 1
ATOM 679 O O . CYS A 1 90 ? -0.096 8.281 3.038 1.00 96.75 90 CYS A O 1
ATOM 681 N N . VAL A 1 91 ? -1.662 7.440 1.674 1.00 96.69 91 VAL A N 1
ATOM 682 C CA . VAL A 1 91 ? -2.634 7.122 2.724 1.00 96.69 91 VAL A CA 1
ATOM 683 C C . VAL A 1 91 ? -2.906 5.627 2.732 1.00 96.69 91 VAL A C 1
ATOM 685 O O . VAL A 1 91 ? -3.390 5.064 1.753 1.00 96.69 91 VAL A O 1
ATOM 688 N N . GLY A 1 92 ? -2.640 4.976 3.858 1.00 97.88 92 GLY A N 1
ATOM 689 C CA . GLY A 1 92 ? -3.092 3.611 4.070 1.00 97.88 92 GLY A CA 1
ATOM 690 C C . GLY A 1 92 ? -4.532 3.578 4.603 1.00 97.88 92 GLY A C 1
ATOM 691 O O . GLY A 1 92 ? -4.889 4.338 5.504 1.00 97.88 92 GLY A O 1
ATOM 692 N N . LEU A 1 93 ? -5.363 2.700 4.044 1.00 97.81 93 LEU A N 1
ATOM 693 C CA . LEU A 1 93 ? -6.780 2.545 4.374 1.00 97.81 93 LEU A CA 1
ATOM 694 C C . LEU A 1 93 ? -7.062 1.120 4.850 1.00 97.81 93 LEU A C 1
ATOM 696 O O . LEU A 1 93 ? -6.575 0.165 4.253 1.00 97.81 93 LEU A O 1
ATOM 700 N N . VAL A 1 94 ? -7.905 0.979 5.876 1.00 98.19 94 VAL A N 1
ATOM 701 C CA . VAL A 1 94 ? -8.406 -0.310 6.371 1.00 98.19 94 VAL A CA 1
ATOM 702 C C . VAL A 1 94 ? -9.933 -0.283 6.401 1.00 98.19 94 VAL A C 1
ATOM 704 O O . VAL A 1 94 ? -10.532 0.588 7.028 1.00 98.19 94 VAL A O 1
ATOM 707 N N . ILE A 1 95 ? -10.566 -1.265 5.762 1.00 96.50 95 ILE A N 1
ATOM 708 C CA . ILE A 1 95 ? -12.010 -1.509 5.801 1.00 96.50 95 ILE A CA 1
ATOM 709 C C . ILE A 1 95 ? -12.228 -2.900 6.384 1.00 96.50 95 ILE A C 1
ATOM 711 O O . ILE A 1 95 ? -11.727 -3.890 5.859 1.00 96.50 95 ILE A O 1
ATOM 715 N N . ARG A 1 96 ? -12.994 -2.992 7.468 1.00 95.38 96 ARG A N 1
ATOM 716 C CA . ARG A 1 96 ? -13.292 -4.265 8.126 1.00 95.38 96 ARG A CA 1
ATOM 717 C C . ARG A 1 96 ? -14.790 -4.463 8.251 1.00 95.38 96 ARG A C 1
ATOM 719 O O . ARG A 1 96 ? -15.468 -3.667 8.901 1.00 95.38 96 ARG A O 1
ATOM 726 N N . ASN A 1 97 ? -15.294 -5.568 7.713 1.00 93.44 97 ASN A N 1
ATOM 727 C CA . ASN A 1 97 ? -16.652 -6.004 7.997 1.00 93.44 97 ASN A CA 1
ATOM 728 C C . ASN A 1 97 ? -16.664 -6.720 9.353 1.00 93.44 97 ASN A C 1
ATOM 730 O O . ASN A 1 97 ? -16.002 -7.731 9.566 1.00 93.44 97 ASN A O 1
ATOM 734 N N . ARG A 1 98 ? -17.401 -6.163 10.319 1.00 88.88 98 ARG A N 1
ATOM 735 C CA . ARG A 1 98 ? -17.452 -6.691 11.692 1.00 88.88 98 ARG A CA 1
ATOM 736 C C . ARG A 1 98 ? -18.267 -7.981 11.818 1.00 88.88 98 ARG A C 1
ATOM 738 O O . ARG A 1 98 ? -18.100 -8.674 12.818 1.00 88.88 98 ARG A O 1
ATOM 745 N N . ARG A 1 99 ? -19.137 -8.283 10.846 1.00 88.81 99 ARG A N 1
ATOM 746 C CA . ARG A 1 99 ? -19.995 -9.475 10.830 1.00 88.81 99 ARG A CA 1
ATOM 747 C C . ARG A 1 99 ? -19.201 -10.701 10.390 1.00 88.81 99 ARG A C 1
ATOM 749 O O . ARG A 1 99 ? -19.063 -11.635 11.171 1.00 88.81 99 ARG A O 1
ATOM 756 N N . ASN A 1 100 ? -18.634 -10.657 9.186 1.00 89.75 100 ASN A N 1
ATOM 757 C CA . ASN A 1 100 ? -17.868 -11.767 8.608 1.00 89.75 100 ASN A CA 1
ATOM 758 C C . ASN A 1 100 ? -16.361 -11.712 8.936 1.00 89.75 100 ASN A C 1
ATOM 760 O O . ASN A 1 100 ? -15.642 -12.669 8.686 1.00 89.75 100 ASN A O 1
ATOM 764 N N . ARG A 1 101 ? -15.884 -10.613 9.542 1.00 93.19 101 ARG A N 1
ATOM 765 C CA . ARG A 1 101 ? -14.479 -10.367 9.919 1.00 93.19 101 ARG A CA 1
ATOM 766 C C . ARG A 1 101 ? -13.501 -10.257 8.742 1.00 93.19 101 ARG A C 1
ATOM 768 O O . ARG A 1 101 ? -12.293 -10.190 8.989 1.00 93.19 101 ARG A O 1
ATOM 775 N N . MET A 1 102 ? -13.985 -10.148 7.507 1.00 94.75 102 MET A N 1
ATOM 776 C CA . MET A 1 102 ? -13.148 -9.838 6.349 1.00 94.75 102 MET A CA 1
ATOM 777 C C . MET A 1 102 ? -12.500 -8.465 6.533 1.00 94.75 102 MET A C 1
ATOM 779 O O . MET A 1 102 ? -13.146 -7.502 6.964 1.00 94.75 102 MET A O 1
ATOM 783 N N . THR A 1 103 ? -11.206 -8.379 6.230 1.00 96.75 103 THR A N 1
ATOM 784 C CA . THR A 1 103 ? -10.435 -7.130 6.321 1.00 96.75 103 THR A CA 1
ATOM 785 C C . THR A 1 103 ? -9.833 -6.811 4.973 1.00 96.75 103 THR A C 1
ATOM 787 O O . THR A 1 103 ? -9.061 -7.607 4.460 1.00 96.75 103 THR A O 1
ATOM 790 N N . SER A 1 104 ? -10.131 -5.642 4.422 1.00 97.69 104 SER A N 1
ATOM 791 C CA . SER A 1 104 ? -9.417 -5.108 3.271 1.00 97.69 104 SER A CA 1
ATOM 792 C C . SER A 1 104 ? -8.505 -3.974 3.686 1.00 97.69 104 SER A C 1
ATOM 794 O O . SER A 1 104 ? -8.932 -3.080 4.414 1.00 97.69 104 SER A O 1
ATOM 796 N N . ILE A 1 105 ? -7.274 -3.979 3.184 1.00 98.31 105 ILE A N 1
ATOM 797 C CA . ILE A 1 105 ? -6.370 -2.834 3.286 1.00 98.31 105 ILE A CA 1
ATOM 798 C C . ILE A 1 105 ? -5.945 -2.365 1.900 1.00 98.31 105 ILE A C 1
ATOM 800 O O . ILE A 1 105 ? -5.900 -3.167 0.968 1.00 98.31 105 ILE A O 1
ATOM 804 N N . ALA A 1 106 ? -5.622 -1.084 1.775 1.00 98.44 106 ALA A N 1
ATOM 805 C CA . ALA A 1 106 ? -5.044 -0.499 0.572 1.00 98.44 106 ALA A CA 1
ATOM 806 C C . ALA A 1 106 ? -4.001 0.555 0.936 1.00 98.44 106 ALA A C 1
ATOM 808 O O . ALA A 1 106 ? -4.103 1.193 1.984 1.00 98.44 106 ALA A O 1
ATOM 809 N N . HIS A 1 107 ? -3.035 0.762 0.048 1.00 98.56 107 HIS A N 1
ATOM 810 C CA . HIS A 1 107 ? -2.063 1.847 0.145 1.00 98.56 107 HIS A CA 1
ATOM 811 C C . HIS A 1 107 ? -2.304 2.808 -1.023 1.00 98.56 107 HIS A C 1
ATOM 813 O O . HIS A 1 107 ? -1.916 2.534 -2.153 1.00 98.56 107 HIS A O 1
ATOM 819 N N . MET A 1 108 ? -2.974 3.928 -0.769 1.00 97.44 108 MET A N 1
ATOM 820 C CA . MET A 1 108 ? -3.428 4.862 -1.799 1.00 97.44 108 MET A CA 1
ATOM 821 C C . MET A 1 108 ? -2.428 6.003 -1.995 1.00 97.44 108 MET A C 1
ATOM 823 O O . MET A 1 108 ? -2.084 6.701 -1.044 1.00 97.44 108 MET A O 1
ATOM 827 N N . ASP A 1 109 ? -1.988 6.210 -3.234 1.00 96.62 109 ASP A N 1
ATOM 828 C CA . ASP A 1 109 ? -0.972 7.203 -3.606 1.00 96.62 109 ASP A CA 1
ATOM 829 C C . ASP A 1 109 ? -1.489 8.306 -4.539 1.00 96.62 109 ASP A C 1
ATOM 831 O O . ASP A 1 109 ? -0.777 9.269 -4.822 1.00 96.62 109 ASP A O 1
ATOM 835 N N . ASN A 1 110 ? -2.721 8.178 -5.032 1.00 95.06 110 ASN A N 1
ATOM 836 C CA . ASN A 1 110 ? -3.296 9.092 -6.006 1.00 95.06 110 ASN A CA 1
ATOM 837 C C . ASN A 1 110 ? -4.814 9.251 -5.783 1.00 95.06 110 ASN A C 1
ATOM 839 O O . ASN A 1 110 ? -5.495 8.261 -5.522 1.00 95.06 110 ASN A O 1
ATOM 843 N N . PRO A 1 111 ? -5.390 10.460 -5.892 1.00 93.75 111 PRO A N 1
ATOM 844 C CA . PRO A 1 111 ? -6.839 10.641 -5.786 1.00 93.75 111 PRO A CA 1
ATOM 845 C C . PRO A 1 111 ? -7.636 9.919 -6.888 1.00 93.75 111 PRO A C 1
ATOM 847 O O . PRO A 1 111 ? -8.752 9.477 -6.635 1.00 93.75 111 PRO A O 1
ATOM 850 N N . GLU A 1 112 ? -7.076 9.740 -8.088 1.00 94.56 112 GLU A N 1
ATOM 851 C CA . GLU A 1 112 ? -7.769 9.125 -9.232 1.00 94.56 112 GLU A CA 1
ATOM 852 C C . GLU A 1 112 ? -8.094 7.640 -9.027 1.00 94.56 112 GLU A C 1
ATOM 854 O O . GLU A 1 112 ? -8.938 7.101 -9.740 1.00 94.56 112 GLU A O 1
ATOM 859 N N . ILE A 1 113 ? -7.435 6.966 -8.076 1.00 94.88 113 ILE A N 1
ATOM 860 C CA . ILE A 1 113 ? -7.684 5.546 -7.786 1.00 94.88 113 ILE A CA 1
ATOM 861 C C . ILE A 1 113 ? -8.670 5.319 -6.638 1.00 94.88 113 ILE A C 1
ATOM 863 O O . ILE A 1 113 ? -9.006 4.172 -6.348 1.00 94.88 113 ILE A O 1
ATOM 867 N N . VAL A 1 114 ? -9.111 6.382 -5.957 1.00 94.00 114 VAL A N 1
ATOM 868 C CA . VAL A 1 114 ? -9.895 6.265 -4.720 1.00 94.00 114 VAL A CA 1
ATOM 869 C C . VAL A 1 114 ? -11.271 5.670 -4.995 1.00 94.00 114 VAL A C 1
ATOM 871 O O . VAL A 1 114 ? -11.636 4.693 -4.350 1.00 94.00 114 VAL A O 1
ATOM 874 N N . ASP A 1 115 ? -12.011 6.192 -5.973 1.00 92.69 115 ASP A N 1
ATOM 875 C CA . ASP A 1 115 ? -13.405 5.789 -6.195 1.00 92.69 115 ASP A CA 1
ATOM 876 C C . ASP A 1 115 ? -13.523 4.314 -6.607 1.00 92.69 115 ASP A C 1
ATOM 878 O O . ASP A 1 115 ? -14.174 3.516 -5.930 1.00 92.69 115 ASP A O 1
ATOM 882 N N . ILE A 1 116 ? -12.838 3.916 -7.686 1.00 95.56 116 ILE A N 1
ATOM 883 C CA . ILE A 1 116 ? -12.859 2.519 -8.146 1.00 95.56 116 ILE A CA 1
ATOM 884 C C . ILE A 1 116 ? -12.136 1.617 -7.140 1.00 95.56 116 ILE A C 1
ATOM 886 O O . ILE A 1 116 ? -12.581 0.493 -6.912 1.00 95.56 116 ILE A O 1
ATOM 890 N N . GLY A 1 117 ? -11.064 2.094 -6.501 1.00 95.62 117 GLY A N 1
ATOM 891 C CA . GLY A 1 117 ? -10.353 1.347 -5.468 1.00 95.62 117 GLY A CA 1
ATOM 892 C C . GLY A 1 117 ? -11.239 0.998 -4.272 1.00 95.62 117 GLY A C 1
ATOM 893 O O . GLY A 1 117 ? -11.238 -0.145 -3.814 1.00 95.62 117 GLY A O 1
ATOM 894 N N . LEU A 1 118 ? -12.066 1.937 -3.805 1.00 94.25 118 LEU A N 1
ATOM 895 C CA . LEU A 1 118 ? -13.063 1.675 -2.768 1.00 94.25 118 LEU A CA 1
ATOM 896 C C . LEU A 1 118 ? -14.106 0.657 -3.239 1.00 94.25 118 LEU A C 1
ATOM 898 O O . LEU A 1 118 ? -14.426 -0.257 -2.481 1.00 94.25 118 LEU A O 1
ATOM 902 N N . CYS A 1 119 ? -14.589 0.747 -4.484 1.00 93.94 119 CYS A N 1
ATOM 903 C CA . CYS A 1 119 ? -15.480 -0.271 -5.050 1.00 93.94 119 CYS A CA 1
ATOM 904 C C . CYS A 1 119 ? -14.824 -1.662 -5.073 1.00 93.94 119 CYS A C 1
ATOM 906 O O . CYS A 1 119 ? -15.454 -2.635 -4.658 1.00 93.94 119 CYS A O 1
ATOM 908 N N . GLN A 1 120 ? -13.556 -1.758 -5.495 1.00 94.88 120 GLN A N 1
ATOM 909 C CA . GLN A 1 120 ? -12.785 -3.006 -5.495 1.00 94.88 120 GLN A CA 1
ATOM 910 C C . GLN A 1 120 ? -12.707 -3.605 -4.083 1.00 94.88 120 GLN A C 1
ATOM 912 O O . GLN A 1 120 ? -13.041 -4.773 -3.892 1.00 94.88 120 GLN A O 1
ATOM 917 N N . MET A 1 121 ? -12.343 -2.804 -3.078 1.00 94.94 121 MET A N 1
ATOM 918 C CA . MET A 1 121 ? -12.252 -3.259 -1.686 1.00 94.94 121 MET A CA 1
ATOM 919 C C . MET A 1 121 ? -13.614 -3.680 -1.116 1.00 94.94 121 MET A C 1
ATOM 921 O O . MET A 1 121 ? -13.724 -4.727 -0.483 1.00 94.94 121 MET A O 1
ATOM 925 N N . LEU A 1 122 ? -14.664 -2.878 -1.327 1.00 92.56 122 LEU A N 1
ATOM 926 C CA . LEU A 1 122 ? -15.997 -3.148 -0.782 1.00 92.56 122 LEU A CA 1
ATOM 927 C C . LEU A 1 122 ? -16.630 -4.394 -1.404 1.00 92.56 122 LEU A C 1
ATOM 929 O O . LEU A 1 122 ? -17.260 -5.164 -0.680 1.00 92.56 122 LEU A O 1
ATOM 933 N N . SER A 1 123 ? -16.398 -4.633 -2.699 1.00 91.31 123 SER A N 1
ATOM 934 C CA . SER A 1 123 ? -16.932 -5.802 -3.408 1.00 91.31 123 SER A CA 1
ATOM 935 C C . SER A 1 123 ? -16.501 -7.140 -2.803 1.00 91.31 123 SER A C 1
ATOM 937 O O . SER A 1 123 ? -17.232 -8.109 -2.933 1.00 91.31 123 SER A O 1
ATOM 939 N N . LEU A 1 124 ? -15.355 -7.191 -2.114 1.00 90.25 124 LEU A N 1
ATOM 940 C CA . LEU A 1 124 ? -14.825 -8.409 -1.490 1.00 90.25 124 LEU A CA 1
ATOM 941 C C . LEU A 1 124 ? -15.084 -8.486 0.024 1.00 90.25 124 LEU A C 1
ATOM 943 O O . LEU A 1 124 ? -14.836 -9.517 0.648 1.00 90.25 124 LEU A O 1
ATOM 947 N N . VAL A 1 125 ? -15.524 -7.385 0.639 1.00 86.25 125 VAL A N 1
ATOM 948 C CA . VAL A 1 125 ? -15.721 -7.274 2.095 1.00 86.25 125 VAL A CA 1
ATOM 949 C C . VAL A 1 125 ? -17.194 -7.406 2.487 1.00 86.25 125 VAL A C 1
ATOM 951 O O . VAL A 1 125 ? -17.501 -7.874 3.591 1.00 86.25 125 VAL A O 1
ATOM 954 N N . VAL A 1 126 ? -18.107 -6.971 1.619 1.00 83.00 126 VAL A N 1
ATOM 955 C CA . VAL A 1 126 ? -19.556 -7.049 1.840 1.00 83.00 126 VAL A CA 1
ATOM 956 C C . VAL A 1 126 ? -20.050 -8.464 1.527 1.00 83.00 126 VAL A C 1
ATOM 958 O O . VAL A 1 126 ? -19.581 -9.101 0.591 1.00 83.00 126 VAL A O 1
ATOM 961 N N . ASP A 1 127 ? -20.984 -8.973 2.332 1.00 72.00 127 ASP A N 1
ATOM 962 C CA . ASP A 1 127 ? -21.595 -10.279 2.080 1.00 72.00 127 ASP A CA 1
ATOM 963 C C . ASP A 1 127 ? -22.465 -10.205 0.814 1.00 72.00 127 ASP A C 1
ATOM 965 O O . ASP A 1 127 ? -23.352 -9.358 0.729 1.00 72.00 127 ASP A O 1
ATOM 969 N N . HIS A 1 128 ? -22.254 -11.111 -0.145 1.00 63.44 128 HIS A N 1
ATOM 970 C CA . HIS A 1 128 ? -23.098 -11.226 -1.346 1.00 63.44 128 HIS A CA 1
ATOM 971 C C . HIS A 1 128 ? -24.443 -11.928 -1.091 1.00 63.44 128 HIS A C 1
ATOM 973 O O . HIS A 1 128 ? -25.225 -12.109 -2.016 1.00 63.44 128 HIS A O 1
ATOM 979 N N . ASP A 1 129 ? -24.724 -12.318 0.153 1.00 52.78 129 ASP A N 1
ATOM 980 C CA . ASP A 1 129 ? -25.838 -13.196 0.534 1.00 52.78 129 ASP A CA 1
ATOM 981 C C . ASP A 1 129 ? -27.186 -12.456 0.674 1.00 52.78 129 ASP A C 1
ATOM 983 O O . ASP A 1 129 ? -27.983 -12.713 1.576 1.00 52.78 129 ASP A O 1
ATOM 987 N N . LEU A 1 130 ? -27.435 -11.486 -0.207 1.00 47.84 130 LEU A N 1
ATOM 988 C CA . LEU A 1 130 ? -28.743 -10.866 -0.390 1.00 47.84 130 LEU A CA 1
ATOM 989 C C . LEU A 1 130 ? -29.180 -11.104 -1.837 1.00 47.84 130 LEU A C 1
ATOM 991 O O . LEU A 1 130 ? -29.115 -10.206 -2.673 1.00 47.84 130 LEU A O 1
ATOM 995 N N . ASP A 1 131 ? -29.680 -12.316 -2.090 1.00 40.47 131 ASP A N 1
ATOM 996 C CA . ASP A 1 131 ? -30.698 -12.619 -3.111 1.00 40.47 131 ASP A CA 1
ATOM 997 C C . ASP A 1 131 ? -31.988 -11.821 -2.807 1.00 40.47 131 ASP A C 1
ATOM 999 O O . ASP A 1 131 ? -33.064 -12.359 -2.548 1.00 40.47 131 ASP A O 1
ATOM 1003 N N . ALA A 1 132 ? -31.875 -10.499 -2.761 1.00 40.59 132 ALA A N 1
ATOM 1004 C CA . ALA A 1 132 ? -32.996 -9.590 -2.674 1.00 40.59 132 ALA A CA 1
ATOM 1005 C C . ALA A 1 132 ? -33.094 -8.890 -4.026 1.00 40.59 132 ALA A C 1
ATOM 1007 O O . ALA A 1 132 ? -32.153 -8.216 -4.445 1.00 40.59 132 ALA A O 1
ATOM 1008 N N . GLU A 1 133 ? -34.231 -9.044 -4.704 1.00 44.12 133 GLU A N 1
ATOM 1009 C CA . GLU A 1 133 ? -34.692 -8.067 -5.691 1.00 44.12 133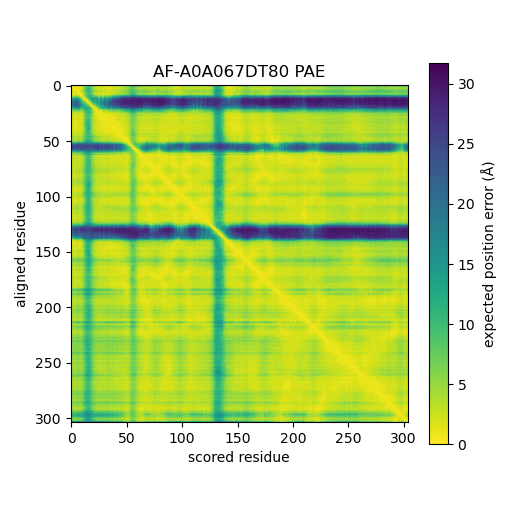 GLU A CA 1
ATOM 1010 C C . GLU A 1 133 ? -34.483 -6.662 -5.097 1.00 44.12 133 GLU A C 1
ATOM 1012 O O . GLU A 1 133 ? -35.149 -6.274 -4.138 1.00 44.12 133 GLU A O 1
ATOM 1017 N N . LEU A 1 134 ? -33.473 -5.942 -5.587 1.00 44.75 134 LEU A N 1
ATOM 1018 C CA . LEU A 1 134 ? -32.989 -4.711 -4.970 1.00 44.75 134 LEU A CA 1
ATOM 1019 C C . LEU A 1 134 ? -33.524 -3.500 -5.734 1.00 44.75 134 LEU A C 1
ATOM 1021 O O . LEU A 1 134 ? -32.985 -3.117 -6.774 1.00 44.75 134 LEU A O 1
ATOM 1025 N N . ASP A 1 135 ? -34.526 -2.841 -5.153 1.00 38.81 135 ASP A N 1
ATOM 1026 C CA . ASP A 1 135 ? -34.640 -1.388 -5.264 1.00 38.81 135 ASP A CA 1
ATOM 1027 C C . ASP A 1 135 ? -33.364 -0.782 -4.652 1.00 38.81 135 ASP A C 1
ATOM 1029 O O . ASP A 1 135 ? -33.027 -1.021 -3.491 1.00 38.81 135 ASP A O 1
ATOM 1033 N N . VAL A 1 136 ? -32.599 -0.048 -5.462 1.00 40.81 136 VAL A N 1
ATOM 1034 C CA . VAL A 1 136 ? -31.242 0.427 -5.145 1.00 40.81 136 VAL A CA 1
ATOM 1035 C C . VAL A 1 136 ? -31.257 1.453 -4.002 1.00 40.81 136 VAL A C 1
ATOM 1037 O O . VAL A 1 136 ? -31.303 2.659 -4.229 1.00 40.81 136 VAL A O 1
ATOM 1040 N N . PHE A 1 137 ? -31.151 0.979 -2.760 1.00 38.09 137 PHE A N 1
ATOM 1041 C CA . PHE A 1 137 ? -30.775 1.782 -1.593 1.00 38.09 137 PHE A CA 1
ATOM 1042 C C . PHE A 1 137 ? -29.771 1.007 -0.732 1.00 38.09 137 PHE A C 1
ATOM 1044 O O . PHE A 1 137 ? -30.118 0.403 0.281 1.00 38.09 137 PHE A O 1
ATOM 1051 N N . SER A 1 138 ? -28.496 1.041 -1.119 1.00 49.12 138 SER A N 1
ATOM 1052 C CA . SER A 1 138 ? -27.405 0.575 -0.258 1.00 49.12 138 SER A CA 1
ATOM 1053 C C . SER A 1 138 ? -27.295 1.500 0.962 1.00 49.12 138 SER A C 1
ATOM 1055 O O . SER A 1 138 ? -26.961 2.681 0.841 1.00 49.12 138 SER A O 1
ATOM 1057 N N . SER A 1 139 ? -27.668 0.999 2.144 1.00 59.53 139 SER A N 1
ATOM 1058 C CA . SER A 1 139 ? -27.704 1.758 3.402 1.00 59.53 139 SER A CA 1
ATOM 1059 C C . SER A 1 139 ? -26.511 1.436 4.311 1.00 59.53 139 SER A C 1
ATOM 1061 O O . SER A 1 139 ? -26.675 1.280 5.529 1.00 59.53 139 SER A O 1
ATOM 1063 N N . GLU A 1 140 ? -25.305 1.276 3.761 1.00 70.19 140 GLU A N 1
ATOM 1064 C CA . GLU A 1 140 ? -24.145 0.906 4.570 1.00 70.19 140 GLU A CA 1
ATOM 1065 C C . GLU A 1 140 ? -23.780 2.005 5.576 1.00 70.19 140 GLU A C 1
ATOM 1067 O O . GLU A 1 140 ? -23.783 3.220 5.310 1.00 70.19 140 GLU A O 1
ATOM 1072 N N . LYS A 1 141 ? -23.442 1.549 6.784 1.00 82.81 141 LYS A N 1
ATOM 1073 C CA . LYS A 1 141 ? -22.991 2.384 7.896 1.00 82.81 141 LYS A CA 1
ATOM 1074 C C . LYS A 1 141 ? -21.494 2.176 8.087 1.00 82.81 141 LYS A C 1
ATOM 1076 O O . LYS A 1 141 ? -21.059 1.089 8.460 1.00 82.81 141 LYS A O 1
ATOM 1081 N N . PHE A 1 142 ? -20.714 3.226 7.862 1.00 88.12 142 PHE A N 1
ATOM 1082 C CA . PHE A 1 142 ? -19.264 3.206 8.026 1.00 88.12 142 PHE A CA 1
ATOM 1083 C C . PHE A 1 142 ? -18.890 3.810 9.372 1.00 88.12 142 PHE A C 1
ATOM 1085 O O . PHE A 1 142 ? -19.110 4.995 9.603 1.00 88.12 142 PHE A O 1
ATOM 1092 N N . HIS A 1 143 ? -18.324 2.999 10.262 1.00 91.19 143 HIS A N 1
ATOM 1093 C CA . HIS A 1 143 ? -17.846 3.456 11.563 1.00 91.19 143 HIS A CA 1
ATOM 1094 C C . HIS A 1 143 ? -16.355 3.780 11.478 1.00 91.19 143 HIS A C 1
ATOM 1096 O O . HIS A 1 143 ? -15.533 2.867 11.401 1.00 91.19 143 HIS A O 1
ATOM 1102 N N . VAL A 1 144 ? -16.001 5.063 11.519 1.00 92.81 144 VAL A N 1
ATOM 1103 C CA . VAL A 1 144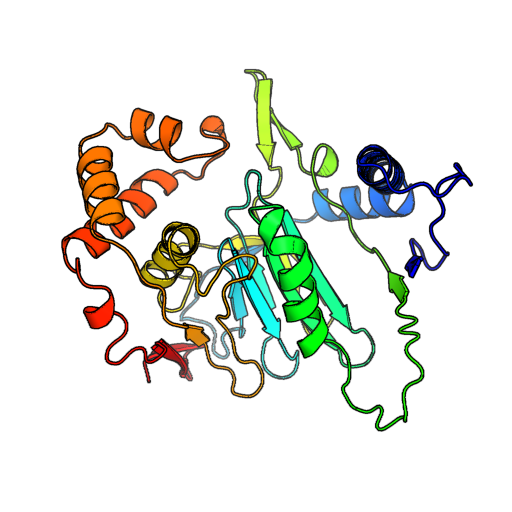 ? -14.597 5.487 11.545 1.00 92.81 144 VAL A CA 1
ATOM 1104 C C . VAL A 1 144 ? -14.072 5.293 12.964 1.00 92.81 144 VAL A C 1
ATOM 1106 O O . VAL A 1 144 ? -14.577 5.895 13.912 1.00 92.81 144 VAL A O 1
ATOM 1109 N N . GLN A 1 145 ? -13.086 4.408 13.112 1.00 94.06 145 GLN A N 1
ATOM 1110 C CA . GLN A 1 145 ? -12.492 4.066 14.410 1.00 94.06 145 GLN A CA 1
ATOM 1111 C C . GLN A 1 145 ? -11.175 4.793 14.672 1.00 94.06 145 GLN A C 1
ATOM 1113 O O . GLN A 1 145 ? -10.836 5.073 15.817 1.00 94.06 145 GLN A O 1
ATOM 1118 N N . THR A 1 146 ? -10.409 5.085 13.625 1.00 94.88 146 THR A N 1
ATOM 1119 C CA . THR A 1 146 ? -9.093 5.716 13.734 1.00 94.88 146 THR A CA 1
ATOM 1120 C C . THR A 1 146 ? -8.865 6.572 12.498 1.00 94.88 146 THR A C 1
ATOM 1122 O O . THR A 1 146 ? -9.157 6.138 11.386 1.00 94.88 146 THR A O 1
ATOM 1125 N N . LEU A 1 147 ? -8.353 7.785 12.699 1.00 96.31 147 LEU A N 1
ATOM 1126 C CA . LEU A 1 147 ? -7.930 8.688 11.634 1.00 96.31 147 LEU A CA 1
ATOM 1127 C C . LEU A 1 147 ? -6.580 9.291 12.037 1.00 96.31 147 LEU A C 1
ATOM 1129 O O . LEU A 1 147 ? -6.521 10.252 12.800 1.00 96.31 147 LEU A O 1
ATOM 1133 N N . HIS A 1 148 ? -5.496 8.678 11.565 1.00 97.19 148 HIS A N 1
ATOM 1134 C CA . HIS A 1 148 ? -4.122 9.041 11.919 1.00 97.19 148 HIS A CA 1
ATOM 1135 C C . HIS A 1 148 ? -3.350 9.474 10.667 1.00 97.19 148 HIS A C 1
ATOM 1137 O O . HIS A 1 148 ? -2.462 8.783 10.180 1.00 97.19 148 HIS A O 1
ATOM 1143 N N . VAL A 1 149 ? -3.755 10.611 10.104 1.00 96.56 149 VAL A N 1
ATOM 1144 C CA . VAL A 1 149 ? -3.199 11.195 8.873 1.00 96.56 149 VAL A CA 1
ATOM 1145 C C . VAL A 1 149 ? -2.875 12.671 9.095 1.00 96.56 149 VAL A C 1
ATOM 1147 O O . VAL A 1 149 ? -3.301 13.260 10.091 1.00 96.56 149 VAL A O 1
ATOM 1150 N N . LEU A 1 150 ? -2.145 13.290 8.162 1.00 95.56 150 LEU A N 1
ATOM 1151 C CA . LEU A 1 150 ? -1.798 14.716 8.211 1.00 95.56 150 LEU A CA 1
ATOM 1152 C C . LEU A 1 150 ? -1.175 15.097 9.566 1.00 95.56 150 LEU A C 1
ATOM 1154 O O . LEU A 1 150 ? -0.257 14.418 10.025 1.00 95.56 150 LEU A O 1
ATOM 1158 N N . GLY A 1 151 ? -1.665 16.155 10.222 1.00 95.75 151 GLY A N 1
ATOM 1159 C CA . GLY A 1 151 ? -1.120 16.655 11.487 1.00 95.75 151 GLY A CA 1
ATOM 1160 C C . GLY A 1 151 ? -1.026 15.594 12.588 1.00 95.75 151 GLY A C 1
ATOM 1161 O O . GLY A 1 151 ? -0.081 15.623 13.372 1.00 95.75 151 GLY A O 1
ATOM 1162 N N . HIS A 1 152 ? -1.929 14.607 12.599 1.00 97.19 152 HIS A N 1
ATOM 1163 C CA . HIS A 1 152 ? -1.897 13.514 13.574 1.00 97.19 152 HIS A CA 1
ATOM 1164 C C . HIS A 1 152 ? -0.691 12.587 13.402 1.00 97.19 152 HIS A C 1
ATOM 1166 O O . HIS A 1 152 ? -0.130 12.150 14.407 1.00 97.19 152 HIS A O 1
ATOM 1172 N N . ASN A 1 153 ? -0.260 12.353 12.158 1.00 97.62 153 ASN A N 1
ATOM 1173 C CA . ASN A 1 153 ? 0.909 11.539 11.817 1.00 97.62 153 ASN A CA 1
ATOM 1174 C C . ASN A 1 153 ? 2.127 12.395 11.412 1.00 97.62 153 ASN A C 1
ATOM 1176 O O . ASN A 1 153 ? 3.060 11.872 10.826 1.00 97.62 153 ASN A O 1
ATOM 1180 N N . THR A 1 154 ? 2.152 13.705 11.680 1.00 97.06 154 THR A N 1
ATOM 1181 C CA . THR A 1 154 ? 3.286 14.566 11.293 1.00 97.06 154 THR A CA 1
ATOM 1182 C C . THR A 1 154 ? 4.199 14.845 12.486 1.00 97.06 154 THR A C 1
ATOM 1184 O O . THR A 1 154 ? 3.749 15.290 13.543 1.00 97.06 154 THR A O 1
ATOM 1187 N N . LYS A 1 155 ? 5.506 14.658 12.301 1.00 96.06 155 LYS A N 1
ATOM 1188 C CA . LYS A 1 155 ? 6.574 15.221 13.142 1.00 96.06 155 LYS A CA 1
ATOM 1189 C C . LYS A 1 155 ? 7.448 16.159 12.310 1.00 96.06 155 LYS A C 1
ATOM 1191 O O . LYS A 1 155 ? 7.453 16.077 11.083 1.00 96.06 155 LYS A O 1
ATOM 1196 N N . ARG A 1 156 ? 8.173 17.062 12.971 1.00 96.75 156 ARG A N 1
ATOM 1197 C CA . ARG A 1 156 ? 9.127 17.968 12.319 1.00 96.75 156 ARG A CA 1
ATOM 1198 C C . ARG A 1 156 ? 10.509 17.819 12.930 1.00 96.75 156 ARG A C 1
ATOM 1200 O O . ARG A 1 156 ? 10.616 17.612 14.138 1.00 96.75 156 ARG A O 1
ATOM 1207 N N . ASP A 1 157 ? 11.535 17.902 12.093 1.00 94.75 157 ASP A N 1
ATOM 1208 C CA . ASP A 1 157 ? 12.923 17.967 12.548 1.00 94.75 157 ASP A CA 1
ATOM 1209 C C . ASP A 1 157 ? 13.309 19.399 12.975 1.00 94.75 157 ASP A C 1
ATOM 1211 O O . ASP A 1 157 ? 12.496 20.327 12.942 1.00 94.75 157 ASP A O 1
ATOM 1215 N N . SER A 1 158 ? 14.566 19.588 13.379 1.00 95.75 158 SER A N 1
ATOM 1216 C CA . SER A 1 158 ? 15.104 20.898 13.769 1.00 95.75 158 SER A CA 1
ATOM 1217 C C . SER A 1 158 ? 15.202 21.904 12.616 1.00 95.75 158 SER A C 1
ATOM 1219 O O . SER A 1 158 ? 15.328 23.099 12.873 1.00 95.75 158 SER A O 1
ATOM 1221 N N . GLN A 1 159 ? 15.140 21.445 11.365 1.00 94.38 159 GLN A N 1
ATOM 1222 C CA . GLN A 1 159 ? 15.164 22.279 10.161 1.00 94.38 159 GLN A CA 1
ATOM 1223 C C . GLN A 1 159 ? 13.747 22.634 9.678 1.00 94.38 159 GLN A C 1
ATOM 1225 O O . GLN A 1 159 ? 13.585 23.410 8.740 1.00 94.38 159 GLN A O 1
ATOM 1230 N N . GLY A 1 160 ? 12.711 22.100 10.333 1.00 94.31 160 GLY A N 1
ATOM 1231 C CA . GLY A 1 160 ? 11.308 22.324 9.999 1.00 94.31 160 GLY A CA 1
ATOM 1232 C C . GLY A 1 160 ? 10.755 21.383 8.925 1.00 94.31 160 GLY A C 1
ATOM 1233 O O . GLY A 1 160 ? 9.568 21.502 8.592 1.00 94.31 160 GLY A O 1
ATOM 1234 N N . ASN A 1 161 ? 11.553 20.434 8.424 1.00 94.56 161 ASN A N 1
ATOM 1235 C CA . ASN A 1 161 ? 11.104 19.434 7.459 1.00 94.56 161 ASN A CA 1
ATOM 1236 C C . ASN A 1 161 ? 10.049 18.534 8.114 1.00 94.56 161 ASN A C 1
ATOM 1238 O O . ASN A 1 161 ? 10.167 18.174 9.287 1.00 94.56 161 ASN A O 1
ATOM 1242 N N . ALA A 1 162 ? 8.990 18.202 7.374 1.00 95.12 162 ALA A N 1
ATOM 1243 C CA . ALA A 1 162 ? 7.889 17.377 7.864 1.00 95.12 162 ALA A CA 1
ATOM 1244 C C . ALA A 1 162 ? 8.096 15.901 7.503 1.00 95.12 162 ALA A C 1
ATOM 1246 O O . ALA A 1 162 ? 8.499 15.583 6.386 1.00 95.12 162 ALA A O 1
ATOM 1247 N N . TYR A 1 163 ? 7.769 15.019 8.447 1.00 94.88 163 TYR A N 1
ATOM 1248 C CA . TYR A 1 163 ? 7.925 13.572 8.331 1.00 94.88 163 TYR A CA 1
ATOM 1249 C C . TYR A 1 163 ? 6.721 12.848 8.922 1.00 94.88 163 TYR A C 1
ATOM 1251 O O . TYR A 1 163 ? 6.162 13.330 9.915 1.00 94.88 163 TYR A O 1
ATOM 1259 N N . PRO A 1 164 ? 6.382 11.656 8.412 1.00 96.56 164 PRO A N 1
ATOM 1260 C CA . PRO A 1 164 ? 5.508 10.743 9.123 1.00 96.56 164 PRO A CA 1
ATOM 1261 C C . PRO A 1 164 ? 6.073 10.391 10.508 1.00 96.56 164 PRO A C 1
ATOM 1263 O O . PRO A 1 164 ? 7.287 10.249 10.699 1.00 96.56 164 PRO A O 1
ATOM 1266 N N . ILE A 1 165 ? 5.201 10.236 11.502 1.00 97.12 165 ILE A N 1
ATOM 1267 C CA . ILE A 1 165 ? 5.573 9.627 12.781 1.00 97.12 165 ILE A CA 1
ATOM 1268 C C . ILE A 1 165 ? 5.804 8.138 12.547 1.00 97.12 165 ILE A C 1
ATOM 1270 O O . ILE A 1 165 ? 6.892 7.660 12.870 1.00 97.12 165 ILE A O 1
ATOM 1274 N N . PHE A 1 166 ? 4.832 7.479 11.911 1.00 97.56 166 PHE A N 1
ATOM 1275 C CA . PHE A 1 166 ? 4.901 6.104 11.426 1.00 97.56 166 PHE A CA 1
ATOM 1276 C C . PHE A 1 166 ? 4.704 6.054 9.911 1.00 97.56 166 PHE A C 1
ATOM 1278 O O . PHE A 1 166 ? 3.879 6.790 9.365 1.00 97.56 166 PHE A O 1
ATOM 1285 N N . HIS A 1 167 ? 5.428 5.150 9.251 1.00 97.12 167 HIS A N 1
ATOM 1286 C CA . HIS A 1 167 ? 5.360 4.940 7.799 1.00 97.12 167 HIS A CA 1
ATOM 1287 C C . HIS A 1 167 ? 4.447 3.776 7.403 1.00 97.12 167 HIS A C 1
ATOM 1289 O O . HIS A 1 167 ? 4.243 3.529 6.218 1.00 97.12 167 HIS A O 1
ATOM 1295 N N . GLY A 1 168 ? 3.915 3.041 8.377 1.00 97.69 168 GLY A N 1
ATOM 1296 C CA . GLY A 1 168 ? 3.160 1.829 8.122 1.00 97.69 168 GLY A CA 1
ATOM 1297 C C . GLY A 1 168 ? 2.318 1.377 9.298 1.00 97.69 168 GLY A C 1
ATOM 1298 O O . GLY A 1 168 ? 2.370 1.929 10.402 1.00 97.69 168 GLY A O 1
ATOM 1299 N N . PHE A 1 169 ? 1.519 0.352 9.038 1.00 98.38 169 PHE A N 1
ATOM 1300 C CA . PHE A 1 169 ? 0.689 -0.296 10.039 1.00 98.38 169 PHE A CA 1
ATOM 1301 C C . PHE A 1 169 ? 0.545 -1.789 9.766 1.00 98.38 169 PHE A C 1
ATOM 1303 O O . PHE A 1 169 ? 0.735 -2.280 8.650 1.00 98.38 169 PHE A O 1
ATOM 1310 N N . LEU A 1 170 ? 0.120 -2.497 10.806 1.00 97.81 170 LEU A N 1
ATOM 1311 C CA . LEU A 1 170 ? -0.250 -3.899 10.772 1.00 97.81 170 LEU A CA 1
ATOM 1312 C C . LEU A 1 170 ? -1.637 -4.072 11.391 1.00 97.81 170 LEU A C 1
ATOM 1314 O O . LEU A 1 170 ? -1.960 -3.474 12.418 1.00 97.81 170 LEU A O 1
ATOM 1318 N N . VAL A 1 171 ? -2.459 -4.910 10.769 1.00 97.81 171 VAL A N 1
ATOM 1319 C CA . VAL A 1 171 ? -3.769 -5.302 11.284 1.00 97.81 171 VAL A CA 1
ATOM 1320 C C . VAL A 1 171 ? -3.728 -6.769 11.667 1.00 97.81 171 VAL A C 1
ATOM 1322 O O . VAL A 1 171 ? -3.473 -7.621 10.818 1.00 97.81 171 VAL A O 1
ATOM 1325 N N . LYS A 1 172 ? -4.043 -7.078 12.927 1.00 97.12 172 LYS A N 1
ATOM 1326 C CA . LYS A 1 172 ? -4.324 -8.447 13.369 1.00 97.12 172 LYS A CA 1
ATOM 1327 C C . LYS A 1 172 ? -5.736 -8.823 12.933 1.00 97.12 172 LYS A C 1
ATOM 1329 O O . LYS A 1 172 ? -6.710 -8.292 13.465 1.00 97.12 172 LYS A O 1
ATOM 1334 N N . THR A 1 173 ? -5.871 -9.726 11.974 1.00 95.69 173 THR A N 1
ATOM 1335 C CA . THR A 1 173 ? -7.137 -9.987 11.260 1.00 95.69 173 THR A CA 1
ATOM 1336 C C . THR A 1 173 ? -8.224 -10.580 12.159 1.00 95.69 173 THR A C 1
ATOM 1338 O O . THR A 1 173 ? -9.407 -10.251 12.025 1.00 95.69 173 THR A O 1
ATOM 1341 N N . CYS A 1 174 ? -7.853 -11.426 13.123 1.00 95.06 174 CYS A N 1
ATOM 1342 C CA . CYS A 1 174 ? -8.823 -12.101 13.980 1.00 95.06 174 CYS A CA 1
ATOM 1343 C C . CYS A 1 174 ? -9.564 -11.118 14.902 1.00 95.06 174 CYS A C 1
ATOM 1345 O O . CYS A 1 174 ? -10.769 -11.263 15.117 1.00 95.06 174 CYS A O 1
ATOM 1347 N N . THR A 1 175 ? -8.882 -10.069 15.375 1.00 95.44 175 THR A N 1
ATOM 1348 C CA . THR A 1 175 ? -9.458 -9.039 16.254 1.00 95.44 175 THR A CA 1
ATOM 1349 C C . THR A 1 175 ? -9.833 -7.758 15.508 1.00 95.44 175 THR A C 1
ATOM 1351 O O . THR A 1 175 ? -10.765 -7.067 15.913 1.00 95.44 175 THR A O 1
ATOM 1354 N N . GLY A 1 176 ? -9.160 -7.451 14.398 1.00 94.50 176 GLY A N 1
ATOM 1355 C CA . GLY A 1 176 ? -9.191 -6.139 13.750 1.00 94.50 176 GLY A CA 1
ATOM 1356 C C . GLY A 1 176 ? -8.326 -5.088 14.450 1.00 94.50 176 GLY A C 1
ATOM 1357 O O . GLY A 1 176 ? -8.513 -3.902 14.204 1.00 94.50 176 GLY A O 1
ATOM 1358 N N . SER A 1 177 ? -7.426 -5.498 15.349 1.00 95.56 177 SER A N 1
ATOM 1359 C CA . SER A 1 177 ? -6.544 -4.574 16.070 1.00 95.56 177 SER A CA 1
ATOM 1360 C C . SER A 1 177 ? -5.497 -3.987 15.126 1.00 95.56 177 SER A C 1
ATOM 1362 O O . SER A 1 177 ? -4.840 -4.739 14.410 1.00 95.56 177 SER A O 1
ATOM 1364 N N . LEU A 1 178 ? -5.343 -2.665 15.162 1.00 96.44 178 LEU A N 1
ATOM 1365 C CA . LEU A 1 178 ? -4.395 -1.894 14.361 1.00 96.44 178 LEU A CA 1
ATOM 1366 C C . LEU A 1 178 ? -3.203 -1.468 15.232 1.00 96.44 178 LEU A C 1
ATOM 1368 O O . LEU A 1 178 ? -3.416 -0.960 16.333 1.00 96.44 178 LEU A O 1
ATOM 1372 N N . SER A 1 179 ? -1.979 -1.638 14.736 1.00 97.06 179 SER A N 1
ATOM 1373 C CA . SER A 1 179 ? -0.746 -1.154 15.372 1.00 97.06 179 SER A CA 1
ATOM 1374 C C . SER A 1 179 ? 0.192 -0.513 14.341 1.00 97.06 179 SER A C 1
ATOM 1376 O O . SER A 1 179 ? 0.152 -0.901 13.170 1.00 97.06 179 SER A O 1
ATOM 1378 N N . PRO A 1 180 ? 1.029 0.466 14.730 1.00 98.31 180 PRO A N 1
ATOM 1379 C CA . PRO A 1 180 ? 2.084 0.969 13.855 1.00 98.31 180 PRO A CA 1
ATOM 1380 C C . PRO A 1 180 ? 3.078 -0.150 13.545 1.00 98.31 180 PRO A C 1
ATOM 1382 O O . PRO A 1 180 ? 3.336 -1.006 14.399 1.00 98.31 180 PRO A O 1
ATOM 1385 N N . ALA A 1 181 ? 3.613 -0.173 12.325 1.00 97.38 181 ALA A N 1
ATOM 1386 C CA . ALA A 1 181 ? 4.538 -1.218 11.912 1.00 97.38 181 ALA A CA 1
ATOM 1387 C C . ALA A 1 181 ? 5.521 -0.775 10.828 1.00 97.38 181 ALA A C 1
ATOM 1389 O O . ALA A 1 181 ? 5.204 0.069 9.990 1.00 97.38 181 ALA A O 1
ATOM 1390 N N . SER A 1 182 ? 6.677 -1.434 10.820 1.00 96.38 182 SER A N 1
ATOM 1391 C CA . SER A 1 182 ? 7.682 -1.372 9.763 1.00 96.38 182 SER A CA 1
ATOM 1392 C C . SER A 1 182 ? 8.078 -2.782 9.333 1.00 96.38 182 SER A C 1
ATOM 1394 O O . SER A 1 182 ? 8.064 -3.720 10.133 1.00 96.38 182 SER A O 1
ATOM 1396 N N . PHE A 1 183 ? 8.408 -2.937 8.057 1.00 94.94 183 PHE A N 1
ATOM 1397 C CA . PHE A 1 183 ? 8.761 -4.212 7.445 1.00 94.94 183 PHE A CA 1
ATOM 1398 C C . PHE A 1 183 ? 10.224 -4.164 7.009 1.00 94.94 183 PHE A C 1
ATOM 1400 O O . PHE A 1 183 ? 10.714 -3.151 6.514 1.00 94.94 183 PHE A O 1
ATOM 1407 N N . ASP A 1 184 ? 10.967 -5.246 7.200 1.00 91.31 184 ASP A N 1
ATOM 1408 C CA . ASP A 1 184 ? 12.300 -5.351 6.608 1.00 91.31 184 ASP A CA 1
ATOM 1409 C C . ASP A 1 184 ? 12.244 -5.807 5.135 1.00 91.31 184 ASP A C 1
ATOM 1411 O O . ASP A 1 184 ? 11.210 -6.229 4.610 1.00 91.31 184 ASP A O 1
ATOM 1415 N N . GLY A 1 185 ? 13.386 -5.769 4.444 1.00 85.50 185 GLY A N 1
ATOM 1416 C CA . GLY A 1 185 ? 13.472 -6.204 3.046 1.00 85.50 185 GLY A CA 1
ATOM 1417 C C . GLY A 1 185 ? 13.101 -7.676 2.808 1.00 85.50 185 GLY A C 1
ATOM 1418 O O . GLY A 1 185 ? 12.771 -8.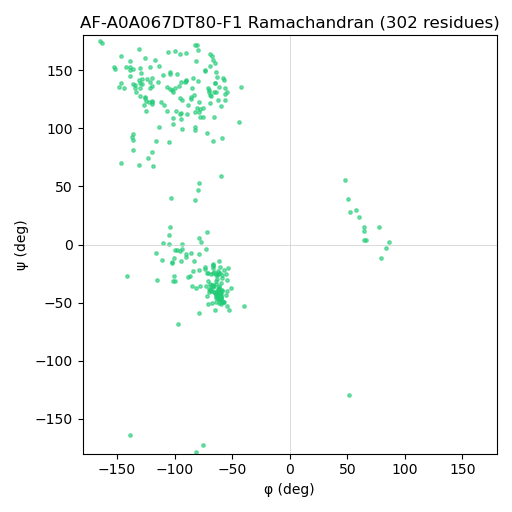041 1.682 1.00 85.50 185 GLY A O 1
ATOM 1419 N N . THR A 1 186 ? 13.119 -8.522 3.843 1.00 86.00 186 THR A N 1
ATOM 1420 C CA . THR A 1 186 ? 12.769 -9.948 3.730 1.00 86.00 186 THR A CA 1
ATOM 1421 C C . THR A 1 186 ? 11.268 -10.189 3.824 1.00 86.00 186 THR A C 1
ATOM 1423 O O . THR A 1 186 ? 10.770 -11.196 3.318 1.00 86.00 186 THR A O 1
ATOM 1426 N N . SER A 1 187 ? 10.537 -9.253 4.430 1.00 90.19 187 SER A N 1
ATOM 1427 C CA . SER A 1 187 ? 9.114 -9.402 4.711 1.00 90.19 187 SER A CA 1
ATOM 1428 C C . SER A 1 187 ? 8.188 -8.812 3.646 1.00 90.19 187 SER A C 1
ATOM 1430 O O . SER A 1 187 ? 7.022 -9.189 3.561 1.00 90.19 187 SER A O 1
ATOM 1432 N N . ARG A 1 188 ? 8.689 -7.985 2.723 1.00 94.06 188 ARG A N 1
ATOM 1433 C CA . ARG A 1 188 ? 7.887 -7.419 1.615 1.00 94.06 188 ARG A CA 1
ATOM 1434 C C . ARG A 1 188 ? 7.691 -8.392 0.440 1.00 94.06 188 ARG A C 1
ATOM 1436 O O . ARG A 1 188 ? 7.898 -8.061 -0.726 1.00 94.06 188 ARG A O 1
ATOM 1443 N N . CYS A 1 189 ? 7.326 -9.629 0.753 1.00 91.25 189 CYS A N 1
ATOM 1444 C CA . CYS A 1 189 ? 7.208 -10.748 -0.178 1.00 91.25 189 CYS A CA 1
ATOM 1445 C C . CYS A 1 189 ? 5.743 -11.009 -0.603 1.00 91.25 189 CYS A C 1
ATOM 1447 O O . CYS A 1 189 ? 4.814 -10.483 0.019 1.00 91.25 189 CYS A O 1
ATOM 1449 N N . PRO A 1 190 ? 5.499 -11.813 -1.659 1.00 95.06 190 PRO A N 1
ATOM 1450 C CA . PRO A 1 190 ? 6.433 -12.295 -2.684 1.00 95.06 190 PRO A CA 1
ATOM 1451 C C . PRO A 1 190 ? 6.702 -11.262 -3.783 1.00 95.06 190 PRO A C 1
ATOM 1453 O O . PRO A 1 190 ? 6.017 -10.247 -3.865 1.00 95.06 190 PRO A O 1
ATOM 1456 N N . ASP A 1 191 ? 7.671 -11.576 -4.653 1.00 95.75 191 ASP A N 1
ATOM 1457 C CA . ASP A 1 191 ? 7.948 -10.893 -5.932 1.00 95.75 191 ASP A CA 1
ATOM 1458 C C . ASP A 1 191 ? 8.074 -9.363 -5.828 1.00 95.75 191 ASP A C 1
ATOM 1460 O O . ASP A 1 191 ? 7.621 -8.618 -6.700 1.00 95.75 191 ASP A O 1
ATOM 1464 N N . GLU A 1 192 ? 8.708 -8.916 -4.740 1.00 95.94 192 GLU A N 1
ATOM 1465 C CA . GLU A 1 192 ? 8.943 -7.516 -4.369 1.00 95.94 192 GLU A CA 1
ATOM 1466 C C . GLU A 1 192 ? 9.303 -6.643 -5.577 1.00 95.94 192 GLU A C 1
ATOM 1468 O O . GLU A 1 192 ? 8.628 -5.657 -5.864 1.00 95.94 192 GLU A O 1
ATOM 1473 N N . MET A 1 193 ? 10.305 -7.065 -6.351 1.00 96.12 193 MET A N 1
ATOM 1474 C CA . MET A 1 193 ? 10.783 -6.329 -7.519 1.00 96.12 193 MET A CA 1
ATOM 1475 C C . MET A 1 193 ? 9.691 -6.075 -8.566 1.00 96.12 193 MET A C 1
ATOM 1477 O O . MET A 1 193 ? 9.516 -4.948 -9.027 1.00 96.12 193 MET A O 1
ATOM 1481 N N . VAL A 1 194 ? 8.944 -7.115 -8.954 1.00 97.38 194 VAL A N 1
ATOM 1482 C CA . VAL A 1 194 ? 7.903 -6.996 -9.986 1.00 97.38 194 VAL A CA 1
ATOM 1483 C C . VAL A 1 194 ? 6.743 -6.157 -9.466 1.00 97.38 194 VAL A C 1
ATOM 1485 O O . VAL A 1 194 ? 6.226 -5.321 -10.203 1.00 97.38 194 VAL A O 1
ATOM 1488 N N . ARG A 1 195 ? 6.358 -6.326 -8.198 1.00 97.94 195 ARG A N 1
ATOM 1489 C CA . ARG A 1 195 ? 5.282 -5.544 -7.573 1.00 97.94 195 ARG A CA 1
ATOM 1490 C C . ARG A 1 195 ? 5.625 -4.062 -7.492 1.00 97.94 195 ARG A C 1
ATOM 1492 O O . ARG A 1 195 ? 4.818 -3.248 -7.929 1.00 97.94 195 ARG A O 1
ATOM 1499 N N . ARG A 1 196 ? 6.850 -3.701 -7.093 1.00 97.06 196 ARG A N 1
ATOM 1500 C CA . ARG A 1 196 ? 7.319 -2.304 -7.140 1.00 97.06 196 ARG A CA 1
ATOM 1501 C C . ARG A 1 196 ? 7.310 -1.726 -8.560 1.00 97.06 196 ARG A C 1
ATOM 1503 O O . ARG A 1 196 ? 6.823 -0.618 -8.777 1.00 97.06 196 ARG A O 1
ATOM 1510 N N . ILE A 1 197 ? 7.749 -2.503 -9.556 1.00 97.56 197 ILE A N 1
ATOM 1511 C CA . ILE A 1 197 ? 7.676 -2.089 -10.967 1.00 97.56 197 ILE A CA 1
ATOM 1512 C C . ILE A 1 197 ? 6.227 -1.838 -11.401 1.00 97.56 197 ILE A C 1
ATOM 1514 O O . ILE A 1 197 ? 5.982 -0.872 -12.134 1.00 97.56 197 ILE A O 1
ATOM 1518 N N . ARG A 1 198 ? 5.262 -2.658 -10.950 1.00 97.44 198 ARG A N 1
ATOM 1519 C CA . ARG A 1 198 ? 3.834 -2.449 -11.245 1.00 97.44 198 ARG A CA 1
ATOM 1520 C C . ARG A 1 198 ? 3.356 -1.092 -10.744 1.00 97.44 198 ARG A C 1
ATOM 1522 O O . ARG A 1 198 ? 2.645 -0.438 -11.500 1.00 97.44 198 ARG A O 1
ATOM 1529 N N . VAL A 1 199 ? 3.785 -0.643 -9.559 1.00 95.75 199 VAL A N 1
ATOM 1530 C CA . VAL A 1 199 ? 3.423 0.681 -9.017 1.00 95.75 199 VAL A CA 1
ATOM 1531 C C . VAL A 1 199 ? 3.740 1.767 -10.038 1.00 95.75 199 VAL A C 1
ATOM 1533 O O . VAL A 1 199 ? 2.844 2.465 -10.506 1.00 95.75 199 VAL A O 1
ATOM 1536 N N . THR A 1 200 ? 4.993 1.845 -10.491 1.00 93.69 200 THR A N 1
ATOM 1537 C CA . THR A 1 200 ? 5.412 2.927 -11.394 1.00 93.69 200 THR A CA 1
ATOM 1538 C C . THR A 1 200 ? 4.992 2.726 -12.854 1.00 93.69 200 THR A C 1
ATOM 1540 O O . THR A 1 200 ? 4.952 3.700 -13.608 1.00 93.69 200 THR A O 1
ATOM 1543 N N . SER A 1 201 ? 4.718 1.492 -13.284 1.00 95.81 201 SER A N 1
ATOM 1544 C CA . SER A 1 201 ? 4.306 1.181 -14.665 1.00 95.81 201 SER A CA 1
ATOM 1545 C C . SER A 1 201 ? 2.795 1.315 -14.865 1.00 95.81 201 SER A C 1
ATOM 1547 O O . SER A 1 201 ? 2.353 1.657 -15.957 1.00 95.81 201 SER A O 1
ATOM 1549 N N . SER A 1 202 ? 2.004 1.127 -13.804 1.00 95.94 202 SER A N 1
ATOM 1550 C CA . SER A 1 202 ? 0.538 1.220 -13.851 1.00 95.94 202 SER A CA 1
ATOM 1551 C C . SER A 1 202 ? 0.019 2.596 -14.274 1.00 95.94 202 SER A C 1
ATOM 1553 O O . SER A 1 202 ? -1.060 2.685 -14.844 1.00 95.94 202 SER A O 1
ATOM 1555 N N . TYR A 1 203 ? 0.808 3.654 -14.068 1.00 92.75 203 TYR A N 1
ATOM 1556 C CA . TYR A 1 203 ? 0.506 5.006 -14.543 1.00 92.75 203 TYR A CA 1
ATOM 1557 C C . TYR A 1 203 ? 0.517 5.141 -16.077 1.00 92.75 203 TYR A C 1
ATOM 1559 O O . TYR A 1 203 ? -0.121 6.044 -16.608 1.00 92.75 203 TYR A O 1
ATOM 1567 N N . GLU A 1 204 ? 1.240 4.276 -16.798 1.00 92.56 204 GLU A N 1
ATOM 1568 C CA . GLU A 1 204 ? 1.270 4.267 -18.271 1.00 92.56 204 GLU A CA 1
ATOM 1569 C C . GLU A 1 204 ? 0.409 3.142 -18.875 1.00 92.56 204 GLU A C 1
ATOM 1571 O O . GLU A 1 204 ? 0.109 3.162 -20.072 1.00 92.56 204 GLU A O 1
ATOM 1576 N N . ASP A 1 205 ? 0.009 2.151 -18.073 1.00 95.38 205 ASP A N 1
ATOM 1577 C CA . ASP A 1 205 ? -0.789 1.015 -18.525 1.00 95.38 205 ASP A CA 1
ATOM 1578 C C . ASP A 1 205 ? -2.285 1.257 -18.316 1.00 95.38 205 ASP A C 1
ATOM 1580 O O . ASP A 1 205 ? -2.842 1.030 -17.243 1.00 95.38 205 ASP A O 1
ATOM 1584 N N . THR A 1 206 ? -2.955 1.655 -19.397 1.00 94.56 206 THR A N 1
ATOM 1585 C CA . THR A 1 206 ? -4.384 2.013 -19.403 1.00 94.56 206 THR A CA 1
ATOM 1586 C C . THR A 1 206 ? -5.334 0.955 -18.829 1.00 94.56 206 THR A C 1
ATOM 1588 O O . THR A 1 206 ? -6.440 1.309 -18.423 1.00 94.56 206 THR A O 1
ATOM 1591 N N . SER A 1 207 ? -4.945 -0.328 -18.739 1.00 94.56 207 SER A N 1
ATOM 1592 C CA . SER A 1 207 ? -5.788 -1.337 -18.076 1.00 94.56 207 SER A CA 1
ATOM 1593 C C . SER A 1 207 ? -5.951 -1.111 -16.568 1.00 94.56 207 SER A C 1
ATOM 1595 O O . SER A 1 207 ? -6.887 -1.655 -15.976 1.00 94.56 207 SER A O 1
ATOM 1597 N N . TRP A 1 208 ? -5.067 -0.309 -15.968 1.00 96.19 208 TRP A N 1
ATOM 1598 C CA . TRP A 1 208 ? -5.034 0.037 -14.546 1.00 96.19 208 TRP A CA 1
ATOM 1599 C C . TRP A 1 208 ? -5.531 1.460 -14.247 1.00 96.19 208 TRP A C 1
ATOM 1601 O O . TRP A 1 208 ? -5.424 1.920 -13.108 1.00 96.19 208 TRP A O 1
ATOM 1611 N N . ASN A 1 209 ? -6.092 2.162 -15.238 1.00 95.25 209 ASN A N 1
ATOM 1612 C CA . ASN A 1 209 ? -6.622 3.512 -15.045 1.00 95.25 209 ASN A CA 1
ATOM 1613 C C . ASN A 1 209 ? -7.678 3.537 -13.935 1.00 95.25 209 ASN A C 1
ATOM 1615 O O . ASN A 1 209 ? -8.654 2.787 -13.978 1.00 95.25 209 ASN A O 1
ATOM 1619 N N . GLY A 1 210 ? -7.445 4.398 -12.943 1.00 95.06 210 GLY A N 1
ATOM 1620 C CA . GLY A 1 210 ? -8.296 4.564 -11.767 1.00 95.06 210 GLY A CA 1
ATOM 1621 C C . GLY A 1 210 ? -8.356 3.361 -10.821 1.00 95.06 210 GLY A C 1
ATOM 1622 O O . GLY A 1 210 ? -9.105 3.407 -9.861 1.00 95.06 210 GLY A O 1
ATOM 1623 N N . LYS A 1 211 ? -7.597 2.283 -11.044 1.00 96.75 211 LYS A N 1
ATOM 1624 C CA . LYS A 1 211 ? -7.691 1.054 -10.238 1.00 96.75 211 LYS A CA 1
ATOM 1625 C C . LYS A 1 211 ? -6.543 0.916 -9.249 1.00 96.75 211 LYS A C 1
ATOM 1627 O O . LYS A 1 211 ? -5.399 1.276 -9.549 1.00 96.75 211 LYS A O 1
ATOM 1632 N N . LEU A 1 212 ? -6.844 0.283 -8.117 1.00 97.69 212 LEU A N 1
ATOM 1633 C CA . LEU A 1 212 ? -5.833 -0.356 -7.286 1.00 97.69 212 LEU A CA 1
ATOM 1634 C C . LEU A 1 212 ? -5.349 -1.646 -7.964 1.00 97.69 212 LEU A C 1
ATOM 1636 O O . LEU A 1 212 ? -6.074 -2.315 -8.709 1.00 97.69 212 LEU A O 1
ATOM 1640 N N . LEU A 1 213 ? -4.093 -1.987 -7.701 1.00 97.56 213 LEU A N 1
ATOM 1641 C CA . LEU A 1 213 ? -3.425 -3.168 -8.222 1.00 97.56 213 LEU A CA 1
ATOM 1642 C C . LEU A 1 213 ? -3.844 -4.405 -7.424 1.00 97.56 213 LEU A C 1
ATOM 1644 O O . LEU A 1 213 ? -3.502 -4.559 -6.253 1.00 97.56 213 LEU A O 1
ATOM 1648 N N . GLU A 1 214 ? -4.538 -5.313 -8.101 1.00 90.69 214 GLU A N 1
ATOM 1649 C CA . GLU A 1 214 ? -4.936 -6.617 -7.567 1.00 90.69 214 GLU A CA 1
ATOM 1650 C C . GLU A 1 214 ? -3.706 -7.516 -7.395 1.00 90.69 214 GLU A C 1
ATOM 1652 O O . GLU A 1 214 ? -2.875 -7.629 -8.317 1.00 90.69 214 GLU A O 1
ATOM 1657 N N . THR A 1 215 ? -3.544 -8.098 -6.201 1.00 91.12 215 THR A N 1
ATOM 1658 C CA . THR A 1 215 ? -2.334 -8.859 -5.833 1.00 91.12 215 THR A CA 1
ATOM 1659 C C . THR A 1 215 ? -2.577 -10.103 -4.995 1.00 91.12 215 THR A C 1
ATOM 1661 O O . THR A 1 215 ? -1.758 -11.013 -5.085 1.00 91.12 215 THR A O 1
ATOM 1664 N N . TYR A 1 216 ? -3.650 -10.179 -4.206 1.00 96.69 216 TYR A N 1
ATOM 1665 C CA . TYR A 1 216 ? -3.908 -11.292 -3.292 1.00 96.69 216 TYR A CA 1
ATOM 1666 C C . TYR A 1 216 ? -5.330 -11.830 -3.460 1.00 96.69 216 TYR A C 1
ATOM 1668 O O . TYR A 1 216 ? -6.298 -11.074 -3.398 1.00 96.69 216 TYR A O 1
ATOM 1676 N N . ASP A 1 217 ? -5.435 -13.140 -3.655 1.00 95.31 217 ASP A N 1
ATOM 1677 C CA . ASP A 1 217 ? -6.679 -13.895 -3.653 1.00 95.31 217 ASP A CA 1
ATOM 1678 C C . ASP A 1 217 ? -6.828 -14.622 -2.314 1.00 95.31 217 ASP A C 1
ATOM 1680 O O . ASP A 1 217 ? -6.129 -15.599 -2.017 1.00 95.31 217 ASP A O 1
ATOM 1684 N N . THR A 1 218 ? -7.772 -14.138 -1.510 1.00 91.44 218 THR A N 1
ATOM 1685 C CA . THR A 1 218 ? -8.064 -14.711 -0.198 1.00 91.44 218 THR A CA 1
ATOM 1686 C C . THR A 1 218 ? -8.750 -16.061 -0.262 1.00 91.44 218 THR A C 1
ATOM 1688 O O . THR A 1 218 ? -8.625 -16.804 0.700 1.00 91.44 218 THR A O 1
ATOM 1691 N N . GLN A 1 219 ? -9.466 -16.409 -1.335 1.00 90.50 219 GLN A N 1
ATOM 1692 C CA . GLN A 1 219 ? -10.178 -17.691 -1.385 1.00 90.50 219 GLN A CA 1
ATOM 1693 C C . GLN A 1 219 ? -9.202 -18.859 -1.511 1.00 90.50 219 GLN A C 1
ATOM 1695 O O . GLN A 1 219 ? -9.460 -19.954 -1.013 1.00 90.50 219 GLN A O 1
ATOM 1700 N N . THR A 1 220 ? -8.066 -18.622 -2.168 1.00 92.50 220 THR A N 1
ATOM 1701 C CA . THR A 1 220 ? -7.060 -19.654 -2.434 1.00 92.50 220 THR A CA 1
ATOM 1702 C C . THR A 1 220 ? -5.758 -19.479 -1.647 1.00 92.50 220 THR A C 1
ATOM 1704 O O . THR A 1 220 ? -4.858 -20.305 -1.804 1.00 92.50 220 THR A O 1
ATOM 1707 N N . ASP A 1 221 ? -5.657 -18.452 -0.792 1.00 93.94 221 ASP A N 1
ATOM 1708 C CA . ASP A 1 221 ? -4.429 -18.018 -0.098 1.00 93.94 221 ASP A CA 1
ATOM 1709 C C . ASP A 1 221 ? -3.234 -17.904 -1.059 1.00 93.94 221 ASP A C 1
ATOM 1711 O O . ASP A 1 221 ? -2.185 -18.540 -0.892 1.00 93.94 221 ASP A O 1
ATOM 1715 N N . ARG A 1 222 ? -3.415 -17.115 -2.125 1.00 96.62 222 ARG A N 1
ATOM 1716 C CA . ARG A 1 222 ? -2.409 -16.929 -3.177 1.00 96.62 222 ARG A CA 1
ATOM 1717 C C . ARG A 1 222 ? -2.173 -15.468 -3.480 1.00 96.62 222 ARG A C 1
ATOM 1719 O O . ARG A 1 222 ? -3.106 -14.685 -3.602 1.00 96.62 222 ARG A O 1
ATOM 1726 N N . PHE A 1 223 ? -0.917 -15.123 -3.734 1.00 97.88 223 PHE A N 1
ATOM 1727 C CA . PHE A 1 223 ? -0.633 -13.903 -4.475 1.00 97.88 223 PHE A CA 1
ATOM 1728 C C . PHE A 1 223 ? -0.854 -14.161 -5.965 1.00 97.88 223 PHE A C 1
ATOM 1730 O O . PHE A 1 223 ? -0.226 -15.045 -6.545 1.00 97.88 223 PHE A O 1
ATOM 1737 N N . VAL A 1 224 ? -1.732 -13.378 -6.585 1.00 97.25 224 VAL A N 1
ATOM 1738 C CA . VAL A 1 224 ? -2.015 -13.389 -8.022 1.00 97.25 224 VAL A CA 1
ATOM 1739 C C . VAL A 1 224 ? -1.606 -12.029 -8.573 1.00 97.25 224 VAL A C 1
ATOM 1741 O O . VAL A 1 224 ? -2.372 -11.070 -8.597 1.00 97.25 224 VAL A O 1
ATOM 1744 N N . ILE A 1 225 ? -0.345 -11.923 -8.986 1.00 97.69 225 ILE A N 1
ATOM 1745 C CA . ILE A 1 225 ? 0.235 -10.664 -9.450 1.00 97.69 225 ILE A CA 1
ATOM 1746 C C . ILE A 1 225 ? -0.164 -10.471 -10.908 1.00 97.69 225 ILE A C 1
ATOM 1748 O O . ILE A 1 225 ? 0.436 -11.058 -11.815 1.00 97.69 225 ILE A O 1
ATOM 1752 N N . ALA A 1 226 ? -1.204 -9.669 -11.122 1.00 96.19 226 ALA A N 1
ATOM 1753 C CA . ALA A 1 226 ? -1.740 -9.413 -12.448 1.00 96.19 226 ALA A CA 1
ATOM 1754 C C . ALA A 1 226 ? -0.725 -8.679 -13.357 1.00 96.19 226 ALA A C 1
ATOM 1756 O O . ALA A 1 226 ? 0.082 -7.876 -12.870 1.00 96.19 226 ALA A O 1
ATOM 1757 N N . PRO A 1 227 ? -0.762 -8.923 -14.681 1.00 96.12 227 PRO A N 1
ATOM 1758 C CA . PRO A 1 227 ? 0.145 -8.287 -15.628 1.00 96.12 227 PRO A CA 1
ATOM 1759 C C . PRO A 1 227 ? 0.083 -6.761 -15.595 1.00 96.12 227 PRO A C 1
ATOM 1761 O O . PRO A 1 227 ? -0.990 -6.165 -15.512 1.00 96.12 227 PRO A O 1
ATOM 1764 N N . CYS A 1 228 ? 1.244 -6.131 -15.736 1.00 95.69 228 CYS A N 1
ATOM 1765 C CA . CYS A 1 228 ? 1.373 -4.695 -15.953 1.00 95.69 228 CYS A CA 1
ATOM 1766 C C . CYS A 1 228 ? 2.375 -4.459 -17.077 1.00 95.69 228 CYS A C 1
ATOM 1768 O O . CYS A 1 228 ? 3.425 -5.106 -17.131 1.00 95.69 228 CYS A O 1
ATOM 1770 N N . ARG A 1 229 ? 2.026 -3.565 -17.994 1.00 95.69 229 ARG A N 1
ATOM 1771 C CA . ARG A 1 229 ? 2.801 -3.280 -19.197 1.00 95.69 229 ARG A CA 1
ATOM 1772 C C . ARG A 1 229 ? 3.687 -2.065 -18.951 1.00 95.69 229 ARG A C 1
ATOM 1774 O O . ARG A 1 229 ? 3.225 -1.049 -18.450 1.00 95.69 229 ARG A O 1
ATOM 1781 N N . TRP A 1 230 ? 4.943 -2.139 -19.376 1.00 95.69 230 TRP A N 1
ATOM 1782 C CA . TRP A 1 230 ? 5.801 -0.962 -19.517 1.00 95.69 230 TRP A CA 1
ATOM 1783 C C . TRP A 1 230 ? 6.140 -0.715 -20.983 1.00 95.69 230 TRP A C 1
ATOM 1785 O O . TRP A 1 230 ? 6.109 -1.622 -21.819 1.00 95.69 230 TRP A O 1
ATOM 1795 N N . THR A 1 231 ? 6.415 0.548 -21.294 1.00 94.06 231 THR A N 1
ATOM 1796 C CA . THR A 1 231 ? 6.611 1.040 -22.657 1.00 94.06 231 THR A CA 1
ATOM 1797 C C . THR A 1 231 ? 8.086 1.324 -22.950 1.00 94.06 231 THR A C 1
ATOM 1799 O O . THR A 1 231 ? 8.907 1.470 -22.045 1.00 94.06 231 THR A O 1
ATOM 1802 N N . VAL A 1 232 ? 8.430 1.493 -24.231 1.00 93.31 232 VAL A N 1
ATOM 1803 C CA . VAL A 1 232 ? 9.762 1.986 -24.635 1.00 93.31 232 VAL A CA 1
ATOM 1804 C C . VAL A 1 232 ? 10.036 3.382 -24.058 1.00 93.31 232 VAL A C 1
ATOM 1806 O O . VAL A 1 232 ? 11.162 3.684 -23.670 1.00 93.31 232 VAL A O 1
ATOM 1809 N N . ARG A 1 233 ? 8.998 4.221 -23.919 1.00 94.50 233 ARG A N 1
ATOM 1810 C CA . ARG A 1 233 ? 9.110 5.530 -23.262 1.00 94.50 233 ARG A CA 1
ATOM 1811 C C . ARG A 1 233 ? 9.557 5.379 -21.808 1.00 94.50 233 ARG A C 1
ATOM 1813 O O . ARG A 1 233 ? 10.493 6.068 -21.403 1.00 94.50 233 ARG A O 1
ATOM 1820 N N . LYS A 1 234 ? 8.948 4.461 -21.050 1.00 94.00 234 LYS A N 1
ATOM 1821 C CA . LYS A 1 234 ? 9.360 4.152 -19.674 1.00 94.00 234 LYS A CA 1
ATOM 1822 C C . LYS A 1 234 ? 10.836 3.763 -19.609 1.00 94.00 234 LYS A C 1
ATOM 1824 O O . LYS A 1 234 ? 11.550 4.260 -18.743 1.00 94.00 234 LYS A O 1
ATOM 1829 N N . LEU A 1 235 ? 11.310 2.935 -20.543 1.00 94.75 235 LEU A N 1
ATOM 1830 C CA . LEU A 1 235 ? 12.719 2.531 -20.609 1.00 94.75 235 LEU A CA 1
ATOM 1831 C C . LEU A 1 235 ? 13.657 3.719 -20.842 1.00 94.75 235 LEU A C 1
ATOM 1833 O O . LEU A 1 235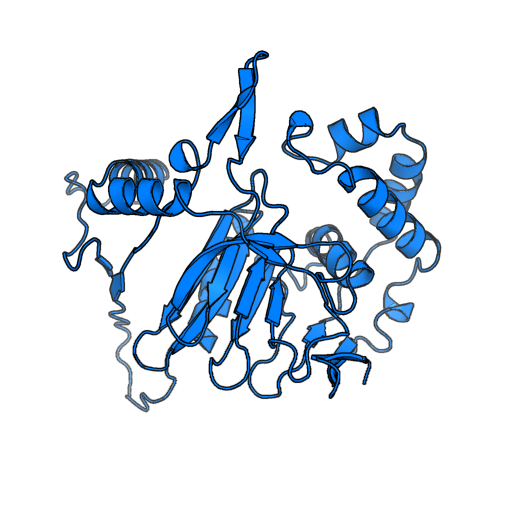 ? 14.652 3.839 -20.135 1.00 94.75 235 LEU A O 1
ATOM 1837 N N . HIS A 1 236 ? 13.332 4.632 -21.761 1.00 95.62 236 HIS A N 1
ATOM 1838 C CA . HIS A 1 236 ? 14.139 5.840 -21.983 1.00 95.62 236 HIS A CA 1
ATOM 1839 C C . HIS A 1 236 ? 14.204 6.745 -20.744 1.00 95.62 236 HIS A C 1
ATOM 1841 O O . HIS A 1 236 ? 15.272 7.273 -20.419 1.00 95.62 236 HIS A O 1
ATOM 1847 N N . ILE A 1 237 ? 13.078 6.904 -20.035 1.00 95.62 237 ILE A N 1
ATOM 1848 C CA . ILE A 1 237 ? 13.021 7.647 -18.767 1.00 95.62 237 ILE A CA 1
ATOM 1849 C C . ILE A 1 237 ? 13.952 6.989 -17.747 1.00 95.62 237 ILE A C 1
ATOM 1851 O O . ILE A 1 237 ? 14.814 7.651 -17.176 1.00 95.62 237 ILE A O 1
ATOM 1855 N N . VAL A 1 238 ? 13.818 5.676 -17.564 1.00 96.00 238 VAL A N 1
ATOM 1856 C CA . VAL A 1 238 ? 14.615 4.891 -16.620 1.00 96.00 238 VAL A CA 1
ATOM 1857 C C . VAL A 1 238 ? 16.114 4.958 -16.932 1.00 96.00 238 VAL A C 1
ATOM 1859 O O . VAL A 1 238 ? 16.909 5.205 -16.029 1.00 96.00 238 VAL A O 1
ATOM 1862 N N . MET A 1 239 ? 16.510 4.811 -18.200 1.00 96.19 239 MET A N 1
ATOM 1863 C CA . MET A 1 239 ? 17.913 4.908 -18.623 1.00 96.19 239 MET A CA 1
ATOM 1864 C C . MET A 1 239 ? 18.510 6.287 -18.330 1.00 96.19 239 MET A C 1
ATOM 1866 O O . MET A 1 239 ? 19.667 6.380 -17.926 1.00 96.19 239 MET A O 1
ATOM 1870 N N . SER A 1 240 ? 17.716 7.347 -18.497 1.00 96.75 240 SER A N 1
ATOM 1871 C CA . SER A 1 240 ? 18.139 8.720 -18.214 1.00 96.75 240 SER A CA 1
ATOM 1872 C C . SER A 1 240 ? 18.265 8.974 -16.709 1.00 96.75 240 SER A C 1
ATOM 1874 O O . SER A 1 240 ? 19.259 9.541 -16.262 1.00 96.75 240 SER A O 1
ATOM 1876 N N . LEU A 1 241 ? 17.290 8.520 -15.913 1.00 97.06 241 LEU A N 1
ATOM 1877 C CA . LEU A 1 241 ? 17.313 8.651 -14.453 1.00 97.06 241 LEU A CA 1
ATOM 1878 C C . LEU A 1 241 ? 18.464 7.864 -13.814 1.00 97.06 241 LEU A C 1
ATOM 1880 O O . LEU A 1 241 ? 19.043 8.317 -12.832 1.00 97.06 241 LEU A O 1
ATOM 1884 N N . GLN A 1 242 ? 18.839 6.716 -14.383 1.00 95.44 242 GLN A N 1
ATOM 1885 C CA . GLN A 1 242 ? 19.901 5.875 -13.833 1.00 95.44 242 GLN A CA 1
ATOM 1886 C C . GLN A 1 242 ? 21.281 6.555 -13.809 1.00 95.44 242 GLN A C 1
ATOM 1888 O O . GLN A 1 242 ? 22.100 6.220 -12.951 1.00 95.44 242 GLN A O 1
ATOM 1893 N N . GLN A 1 243 ? 21.523 7.512 -14.709 1.00 95.81 243 GLN A N 1
ATOM 1894 C CA . GLN A 1 243 ? 22.781 8.266 -14.793 1.00 95.81 243 GLN A CA 1
ATOM 1895 C C . GLN A 1 243 ? 22.894 9.385 -13.747 1.00 95.81 243 GLN A C 1
ATOM 1897 O O . GLN A 1 243 ? 23.942 10.015 -13.628 1.00 95.81 243 GLN A O 1
ATOM 1902 N N . LEU A 1 244 ? 21.818 9.668 -13.011 1.00 98.00 244 LEU A N 1
ATOM 1903 C CA . LEU A 1 244 ? 21.785 10.734 -12.018 1.00 98.00 244 LEU A CA 1
ATOM 1904 C C . LEU A 1 244 ? 22.407 10.280 -10.688 1.00 98.00 244 LEU A C 1
ATOM 1906 O O . LEU A 1 244 ? 22.475 9.082 -10.387 1.00 98.00 244 LEU A O 1
ATOM 1910 N N . SER A 1 245 ? 22.853 11.248 -9.883 1.00 98.12 245 SER A N 1
ATOM 1911 C CA . SER A 1 245 ? 23.286 11.010 -8.503 1.00 98.12 245 SER A CA 1
ATOM 1912 C C . SER A 1 245 ? 22.105 10.606 -7.618 1.00 98.12 245 SER A C 1
ATOM 1914 O O . SER A 1 245 ? 20.948 10.855 -7.958 1.00 98.12 245 SER A O 1
ATOM 1916 N N . ASP A 1 246 ? 22.390 10.013 -6.460 1.00 97.81 246 ASP A N 1
ATOM 1917 C CA . ASP A 1 246 ? 21.339 9.581 -5.533 1.00 97.81 246 ASP A CA 1
ATOM 1918 C C . ASP A 1 246 ? 20.496 10.757 -5.016 1.00 97.81 246 ASP A C 1
ATOM 1920 O O . ASP A 1 246 ? 19.274 10.648 -4.952 1.00 97.81 246 ASP A O 1
ATOM 1924 N N . GLU A 1 247 ? 21.120 11.909 -4.751 1.00 97.12 247 GLU A N 1
ATOM 1925 C CA . GLU A 1 247 ? 20.426 13.148 -4.371 1.00 97.12 247 GLU A CA 1
ATOM 1926 C C . GLU A 1 247 ? 19.455 13.615 -5.464 1.00 97.12 247 GLU A C 1
ATOM 1928 O O . GLU A 1 247 ? 18.310 13.979 -5.187 1.00 97.12 247 GLU A O 1
ATOM 1933 N N . GLU A 1 248 ? 19.882 13.560 -6.727 1.00 97.62 248 GLU A N 1
ATOM 1934 C CA . GLU A 1 248 ? 19.050 14.000 -7.840 1.00 97.62 248 GLU A CA 1
ATOM 1935 C C . GLU A 1 248 ? 17.906 13.021 -8.120 1.00 97.62 248 GLU A C 1
ATOM 1937 O O . GLU A 1 248 ? 16.795 13.445 -8.444 1.00 97.62 248 GLU A O 1
ATOM 1942 N N . ILE A 1 249 ? 18.148 11.716 -7.959 1.00 98.00 249 ILE A N 1
ATOM 1943 C CA . ILE A 1 249 ? 17.098 10.694 -8.030 1.00 98.00 249 ILE A CA 1
ATOM 1944 C C . ILE A 1 249 ? 16.063 10.943 -6.942 1.00 98.00 249 ILE A C 1
ATOM 1946 O O . ILE A 1 249 ? 14.874 11.005 -7.250 1.00 98.00 249 ILE A O 1
ATOM 1950 N N . LEU A 1 250 ? 16.510 11.118 -5.699 1.00 96.88 250 LEU A N 1
ATOM 1951 C CA . LEU A 1 250 ? 15.640 11.368 -4.559 1.00 96.88 250 LEU A CA 1
ATOM 1952 C C . LEU A 1 250 ? 14.773 12.608 -4.808 1.00 96.88 250 LEU A C 1
ATOM 1954 O O . LEU A 1 250 ? 13.550 12.531 -4.733 1.00 96.88 250 LEU A O 1
ATOM 1958 N N . ARG A 1 251 ? 15.387 13.719 -5.230 1.00 96.69 251 ARG A N 1
ATOM 1959 C CA . ARG A 1 251 ? 14.685 14.973 -5.534 1.00 96.69 251 ARG A CA 1
ATOM 1960 C C . ARG A 1 251 ? 13.662 14.850 -6.667 1.00 96.69 251 ARG A C 1
ATOM 1962 O O . ARG A 1 251 ? 12.631 15.512 -6.617 1.00 96.69 251 ARG A O 1
ATOM 1969 N N . ARG A 1 252 ? 13.950 14.060 -7.708 1.00 96.69 252 ARG A N 1
ATOM 1970 C CA . ARG A 1 252 ? 13.074 13.928 -8.891 1.00 96.69 252 ARG A CA 1
ATOM 1971 C C . ARG A 1 252 ? 12.004 12.852 -8.763 1.00 96.69 252 ARG A C 1
ATOM 1973 O O . ARG A 1 252 ? 10.994 12.941 -9.456 1.00 96.69 252 ARG A O 1
ATOM 1980 N N . CYS A 1 253 ? 12.257 11.813 -7.974 1.00 96.19 253 CYS A N 1
ATOM 1981 C CA . CYS A 1 253 ? 11.437 10.600 -7.962 1.00 96.19 253 CYS A CA 1
ATOM 1982 C C . CYS A 1 253 ? 10.633 10.421 -6.670 1.00 96.19 253 CYS A C 1
ATOM 1984 O O . CYS A 1 253 ? 9.736 9.582 -6.655 1.00 96.19 253 CYS A O 1
ATOM 1986 N N . SER A 1 254 ? 10.932 11.178 -5.611 1.00 96.31 254 SER A N 1
ATOM 1987 C CA . SER A 1 254 ? 10.147 11.197 -4.374 1.00 96.31 254 SER A CA 1
ATOM 1988 C C . SER A 1 254 ? 9.174 12.378 -4.347 1.00 96.31 254 SER A C 1
ATOM 1990 O O . SER A 1 254 ? 9.475 13.466 -4.837 1.00 96.31 254 SER A O 1
ATOM 1992 N N . THR A 1 255 ? 8.014 12.177 -3.718 1.00 94.38 255 THR A N 1
ATOM 1993 C CA . THR A 1 255 ? 7.067 13.258 -3.385 1.00 94.38 255 THR A CA 1
ATOM 1994 C C . THR A 1 255 ? 7.433 13.986 -2.085 1.00 94.38 255 THR A C 1
ATOM 1996 O O . THR A 1 255 ? 6.931 15.077 -1.823 1.00 94.38 255 THR A O 1
ATOM 1999 N N . SER A 1 256 ? 8.334 13.411 -1.289 1.00 95.75 256 SER A N 1
ATOM 2000 C CA . SER A 1 256 ? 8.824 13.938 -0.015 1.00 95.75 256 SER A CA 1
ATOM 2001 C C . SER A 1 256 ? 10.300 13.560 0.196 1.00 95.75 256 SER A C 1
ATOM 2003 O O . SER A 1 256 ? 10.597 12.742 1.069 1.00 95.75 256 SER A O 1
ATOM 2005 N N . PRO A 1 257 ? 11.240 14.147 -0.573 1.00 95.75 257 PRO A N 1
ATOM 2006 C CA . PRO A 1 257 ? 12.649 13.739 -0.595 1.00 95.75 257 PRO A CA 1
ATOM 2007 C C . PRO A 1 257 ? 13.305 13.641 0.784 1.00 95.75 257 PRO A C 1
ATOM 2009 O O . PRO A 1 257 ? 14.092 12.738 1.036 1.00 95.75 257 PRO A O 1
ATOM 2012 N N . SER A 1 258 ? 12.963 14.553 1.695 1.00 93.44 258 SER A N 1
ATOM 2013 C CA . SER A 1 258 ? 13.528 14.566 3.041 1.00 93.44 258 SER A CA 1
ATOM 2014 C C . SER A 1 258 ? 13.073 13.385 3.892 1.00 93.44 258 SER A C 1
ATOM 2016 O O . SER A 1 258 ? 13.802 13.041 4.809 1.00 93.44 258 SER A O 1
ATOM 2018 N N . ALA A 1 259 ? 11.904 12.794 3.615 1.00 95.31 259 ALA A N 1
ATOM 2019 C CA . ALA A 1 259 ? 11.218 11.816 4.461 1.00 95.31 259 ALA A CA 1
ATOM 2020 C C . ALA A 1 259 ? 11.298 10.362 3.970 1.00 95.31 259 ALA A C 1
ATOM 2022 O O . ALA A 1 259 ? 10.725 9.483 4.612 1.00 95.31 259 ALA A O 1
ATOM 2023 N N . GLU A 1 260 ? 11.970 10.102 2.849 1.00 95.75 260 GLU A N 1
ATOM 2024 C CA . GLU A 1 260 ? 12.125 8.742 2.329 1.00 95.75 260 GLU A CA 1
ATOM 2025 C C . GLU A 1 260 ? 13.043 7.875 3.196 1.00 95.75 260 GLU A C 1
ATOM 2027 O O . GLU A 1 260 ? 13.952 8.362 3.875 1.00 95.75 260 GLU A O 1
ATOM 2032 N N . GLY A 1 261 ? 12.817 6.562 3.132 1.00 92.19 261 GLY A N 1
ATOM 2033 C CA . GLY A 1 261 ? 13.685 5.571 3.759 1.00 92.19 261 GLY A CA 1
ATOM 2034 C C . GLY A 1 261 ? 15.092 5.539 3.140 1.00 92.19 261 GLY A C 1
ATOM 2035 O O . GLY A 1 261 ? 15.277 5.913 1.977 1.00 92.19 261 GLY A O 1
ATOM 2036 N N . PRO A 1 262 ? 16.104 5.060 3.888 1.00 92.00 262 PRO A N 1
ATOM 2037 C CA . PRO A 1 262 ? 17.495 5.031 3.425 1.00 92.00 262 PRO A CA 1
ATOM 2038 C C . PRO A 1 262 ? 17.716 4.145 2.187 1.00 92.00 262 PRO A C 1
ATOM 2040 O O . PRO A 1 262 ? 18.671 4.352 1.444 1.00 92.00 262 PRO A O 1
ATOM 2043 N N . ASP A 1 263 ? 16.836 3.176 1.944 1.00 93.19 263 ASP A N 1
ATOM 2044 C CA . ASP A 1 263 ? 16.883 2.232 0.829 1.00 93.19 263 ASP A CA 1
ATOM 2045 C C . ASP A 1 263 ? 16.066 2.684 -0.398 1.00 93.19 263 ASP A C 1
ATOM 2047 O O . ASP A 1 263 ? 16.055 1.994 -1.419 1.00 93.19 263 ASP A O 1
ATOM 2051 N N . PHE A 1 264 ? 15.414 3.855 -0.357 1.00 95.81 264 PHE A N 1
ATOM 2052 C CA . PHE A 1 264 ? 14.548 4.349 -1.437 1.00 95.81 264 PHE A CA 1
ATOM 2053 C C . PHE A 1 264 ? 15.258 4.395 -2.800 1.00 95.81 264 PHE A C 1
ATOM 2055 O O . PHE A 1 264 ? 14.787 3.822 -3.788 1.00 95.81 264 PHE A O 1
ATOM 2062 N N . VAL A 1 265 ? 16.426 5.045 -2.861 1.00 97.62 265 VAL A N 1
ATOM 2063 C CA . VAL A 1 265 ? 17.184 5.200 -4.113 1.00 97.62 265 VAL A CA 1
ATOM 2064 C C . VAL A 1 265 ? 17.754 3.862 -4.586 1.00 97.62 265 VAL A C 1
ATOM 2066 O O . VAL A 1 265 ? 17.705 3.558 -5.781 1.00 97.62 265 VAL A O 1
ATOM 2069 N N . GLU A 1 266 ? 18.243 3.028 -3.665 1.00 96.31 266 GLU A N 1
ATOM 2070 C CA . GLU A 1 266 ? 18.724 1.683 -3.990 1.00 96.31 266 GLU A CA 1
ATOM 2071 C C . GLU A 1 266 ? 17.605 0.841 -4.622 1.00 96.31 266 GLU A C 1
ATOM 2073 O O . GLU A 1 266 ? 17.794 0.236 -5.683 1.00 96.31 266 GLU A O 1
ATOM 2078 N N . ASN A 1 267 ? 16.407 0.867 -4.035 1.00 95.56 267 ASN A N 1
ATOM 2079 C CA . ASN A 1 267 ? 15.236 0.163 -4.547 1.00 95.56 267 ASN A CA 1
ATOM 2080 C C . ASN A 1 267 ? 14.817 0.668 -5.936 1.00 95.56 267 ASN A C 1
ATOM 2082 O O . ASN A 1 267 ? 14.480 -0.147 -6.801 1.00 95.56 267 ASN A O 1
ATOM 2086 N N . LEU A 1 268 ? 14.883 1.978 -6.204 1.00 97.56 268 LEU A N 1
ATOM 2087 C CA . LEU A 1 268 ? 14.657 2.518 -7.551 1.00 97.56 268 LEU A CA 1
ATOM 2088 C C . LEU A 1 268 ? 15.690 1.990 -8.553 1.00 97.56 268 LEU A C 1
ATOM 2090 O O . LEU A 1 268 ? 15.321 1.487 -9.617 1.00 97.56 268 LEU A O 1
ATOM 2094 N N . ARG A 1 269 ? 16.981 2.012 -8.202 1.00 97.88 269 ARG A N 1
ATOM 2095 C CA . ARG A 1 269 ? 18.050 1.491 -9.069 1.00 97.88 269 ARG A CA 1
ATOM 2096 C C . ARG A 1 269 ? 17.875 -0.002 -9.357 1.00 97.88 269 ARG A C 1
ATOM 2098 O O . ARG A 1 269 ? 18.094 -0.430 -10.493 1.00 97.88 269 ARG A O 1
ATOM 2105 N N . ARG A 1 270 ? 17.447 -0.805 -8.375 1.00 97.25 270 ARG A N 1
ATOM 2106 C CA . ARG A 1 270 ? 17.140 -2.235 -8.567 1.00 97.25 270 ARG A CA 1
ATOM 2107 C C . ARG A 1 270 ? 15.990 -2.438 -9.566 1.00 97.25 270 ARG A C 1
ATOM 2109 O O . ARG A 1 270 ? 16.140 -3.241 -10.490 1.00 97.25 270 ARG A O 1
ATOM 2116 N N . GLN A 1 271 ? 14.903 -1.668 -9.451 1.00 97.69 271 GLN A N 1
ATOM 2117 C CA . GLN A 1 271 ? 13.776 -1.703 -10.400 1.00 97.69 271 GLN A CA 1
ATOM 2118 C C . GLN A 1 271 ? 14.207 -1.324 -11.818 1.00 97.69 271 GLN A C 1
ATOM 2120 O O . GLN A 1 271 ? 13.864 -1.996 -12.790 1.00 97.69 271 GLN A O 1
ATOM 2125 N N . TRP A 1 272 ? 15.006 -0.270 -11.946 1.00 97.94 272 TRP A N 1
ATOM 2126 C CA . TRP A 1 272 ? 15.510 0.207 -13.230 1.00 97.94 272 TRP A CA 1
ATOM 2127 C C . TRP A 1 272 ? 16.428 -0.803 -13.910 1.00 97.94 272 TRP A C 1
ATOM 2129 O O . TRP A 1 272 ? 16.256 -1.096 -15.092 1.00 97.94 272 TRP A O 1
ATOM 2139 N N . ASN A 1 273 ? 17.336 -1.413 -13.149 1.00 97.75 273 ASN A N 1
ATOM 2140 C CA . ASN A 1 273 ? 18.177 -2.503 -13.632 1.00 97.75 273 ASN A CA 1
ATOM 2141 C C . ASN A 1 273 ? 17.352 -3.692 -14.136 1.00 97.75 273 ASN A C 1
ATOM 2143 O O . ASN A 1 273 ? 17.715 -4.306 -15.138 1.00 97.75 273 ASN A O 1
ATOM 2147 N N . TYR A 1 274 ? 16.250 -4.025 -13.4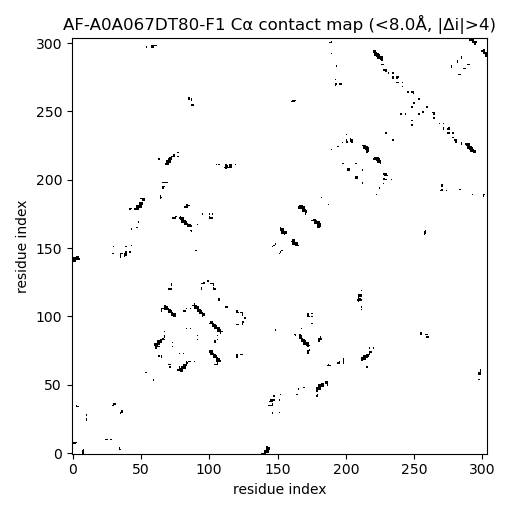59 1.00 97.81 274 TYR A N 1
ATOM 2148 C CA . TYR A 1 274 ? 15.344 -5.075 -13.914 1.00 97.81 274 TYR A CA 1
ATOM 2149 C C . TYR A 1 274 ? 14.688 -4.704 -15.250 1.00 97.81 274 TYR A C 1
ATOM 2151 O O . TYR A 1 274 ? 14.734 -5.503 -16.183 1.00 97.81 274 TYR A O 1
ATOM 2159 N N . LEU A 1 275 ? 14.134 -3.492 -15.363 1.00 97.38 275 LEU A N 1
ATOM 2160 C CA . LEU A 1 275 ? 13.485 -2.999 -16.584 1.00 97.38 275 LEU A CA 1
ATOM 2161 C C . LEU A 1 275 ? 14.449 -2.942 -17.777 1.00 97.38 275 LEU A C 1
ATOM 2163 O O . LEU A 1 275 ? 14.083 -3.329 -18.880 1.00 97.38 275 LEU A O 1
ATOM 2167 N N . ILE A 1 276 ? 15.696 -2.518 -17.562 1.00 96.00 276 ILE A N 1
A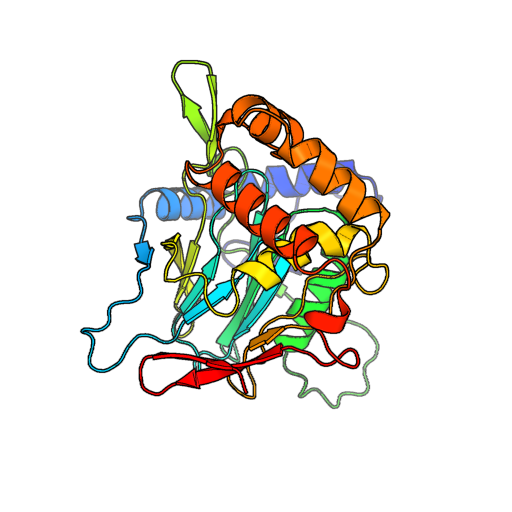TOM 2168 C CA . ILE A 1 276 ? 16.719 -2.460 -18.618 1.00 96.00 276 ILE A CA 1
ATOM 2169 C C . ILE A 1 276 ? 17.125 -3.862 -19.078 1.00 96.00 276 ILE A C 1
ATOM 2171 O O . ILE A 1 276 ? 17.310 -4.086 -20.272 1.00 96.00 276 ILE A O 1
ATOM 2175 N N . LYS A 1 277 ? 17.245 -4.818 -18.148 1.00 96.56 277 LYS A N 1
ATOM 2176 C CA . LYS A 1 277 ? 17.547 -6.220 -18.478 1.00 96.56 277 LYS A CA 1
ATOM 2177 C C . LYS A 1 277 ? 16.370 -6.942 -19.139 1.00 96.56 277 LYS A C 1
ATOM 2179 O O . LYS A 1 277 ? 16.604 -7.934 -19.820 1.00 96.56 277 LYS A O 1
ATOM 2184 N N . ARG A 1 278 ? 15.136 -6.483 -18.905 1.00 96.31 278 ARG A N 1
ATOM 2185 C CA . ARG A 1 278 ? 13.881 -7.063 -19.415 1.00 96.31 278 ARG A CA 1
ATOM 2186 C C . ARG A 1 278 ? 13.010 -5.974 -20.042 1.00 96.31 278 ARG A C 1
ATOM 2188 O O . ARG A 1 278 ? 11.966 -5.614 -19.487 1.00 96.31 278 ARG A O 1
ATOM 2195 N N . PRO A 1 279 ? 13.439 -5.412 -21.183 1.00 95.50 279 PRO A N 1
ATOM 2196 C CA . PRO A 1 279 ? 12.739 -4.295 -21.802 1.00 95.50 279 PRO A CA 1
ATOM 2197 C C . PRO A 1 279 ? 11.329 -4.682 -22.265 1.00 95.50 279 PRO A C 1
ATOM 2199 O O . PRO A 1 279 ? 10.440 -3.834 -22.308 1.00 95.50 279 PRO A O 1
ATOM 2202 N N . ASP A 1 280 ? 11.099 -5.961 -22.561 1.00 96.00 280 ASP A N 1
ATOM 2203 C CA . ASP A 1 280 ? 9.791 -6.486 -22.921 1.00 96.00 280 ASP A CA 1
ATOM 2204 C C . ASP A 1 280 ? 9.056 -7.060 -21.700 1.00 96.00 280 ASP A C 1
ATOM 2206 O O . ASP A 1 280 ? 9.425 -8.104 -21.159 1.00 96.00 280 ASP A O 1
ATOM 2210 N N . TRP A 1 281 ? 7.953 -6.420 -21.297 1.00 96.62 281 TRP A N 1
ATOM 2211 C CA . TRP A 1 281 ? 7.113 -6.874 -20.179 1.00 96.62 281 TRP A CA 1
ATOM 2212 C C . TRP A 1 281 ? 6.579 -8.301 -20.346 1.00 96.62 281 TRP A C 1
ATOM 2214 O O . TRP A 1 281 ? 6.265 -8.962 -19.352 1.00 96.62 281 TRP A O 1
ATOM 2224 N N . ARG A 1 282 ? 6.518 -8.811 -21.584 1.00 97.06 282 ARG A N 1
ATOM 2225 C CA . ARG A 1 282 ? 6.113 -10.190 -21.889 1.00 97.06 282 ARG A CA 1
ATOM 2226 C C . ARG A 1 282 ? 7.111 -11.227 -21.371 1.00 97.06 282 ARG A C 1
ATOM 2228 O O . ARG A 1 282 ? 6.719 -12.369 -21.166 1.00 97.06 282 ARG A O 1
ATOM 2235 N N . GLU A 1 283 ? 8.360 -10.852 -21.097 1.00 96.44 283 GLU A N 1
ATOM 2236 C CA . GLU A 1 283 ? 9.310 -11.730 -20.402 1.00 96.44 283 GLU A CA 1
ATOM 2237 C C . GLU A 1 283 ? 8.922 -11.947 -18.933 1.00 96.44 283 GLU A C 1
ATOM 2239 O O . GLU A 1 283 ? 9.138 -13.021 -18.366 1.00 96.44 283 GLU A O 1
ATOM 2244 N N . THR A 1 284 ? 8.342 -10.926 -18.299 1.00 96.75 284 THR A N 1
ATOM 2245 C CA . THR A 1 284 ? 7.892 -10.990 -16.904 1.00 96.75 284 THR A CA 1
ATOM 2246 C C . THR A 1 284 ? 6.490 -11.582 -16.790 1.00 96.75 284 THR A C 1
ATOM 2248 O O . THR A 1 284 ? 6.246 -12.356 -15.858 1.00 96.75 284 THR A O 1
ATOM 2251 N N . PHE A 1 285 ? 5.611 -11.290 -17.754 1.00 96.69 285 PHE A N 1
ATOM 2252 C CA . PHE A 1 285 ? 4.249 -11.824 -17.859 1.00 96.69 285 PHE A CA 1
ATOM 2253 C C . PHE A 1 285 ? 4.018 -12.531 -19.213 1.00 96.69 285 PHE A C 1
ATOM 2255 O O . PHE A 1 285 ? 3.336 -11.983 -20.093 1.00 96.69 285 PHE A O 1
ATOM 2262 N N . PRO A 1 286 ? 4.568 -13.748 -19.406 1.00 97.00 286 PRO A N 1
ATOM 2263 C CA . PRO A 1 286 ? 4.378 -14.520 -20.632 1.00 97.00 286 PRO A CA 1
ATOM 2264 C C . PRO A 1 286 ? 2.897 -14.741 -20.929 1.00 97.00 286 PRO A C 1
ATOM 2266 O O . PRO A 1 286 ? 2.116 -15.059 -20.034 1.00 97.00 286 PRO A O 1
ATOM 2269 N N . TRP A 1 287 ? 2.501 -14.530 -22.185 1.00 95.50 287 TRP A N 1
ATOM 2270 C CA . TRP A 1 287 ? 1.110 -14.661 -22.646 1.00 95.50 287 TRP A CA 1
ATOM 2271 C C . TRP A 1 287 ? 0.086 -13.872 -21.813 1.00 95.50 287 TRP A C 1
ATOM 2273 O O . TRP A 1 287 ? -1.078 -14.262 -21.738 1.00 95.50 287 TRP A O 1
ATOM 2283 N N . LYS A 1 288 ? 0.515 -12.762 -21.187 1.00 94.62 288 LYS A N 1
ATOM 2284 C CA . LYS A 1 288 ? -0.325 -11.940 -20.301 1.00 94.62 288 LYS A CA 1
ATOM 2285 C C . LYS A 1 288 ? -0.907 -12.750 -19.127 1.00 94.62 288 LYS A C 1
ATOM 2287 O O . LYS A 1 288 ? -1.984 -12.435 -18.632 1.00 94.62 288 LYS A O 1
ATOM 2292 N N . GLN A 1 289 ? -0.204 -13.789 -18.680 1.00 96.44 289 GLN A N 1
ATOM 2293 C CA . GLN A 1 289 ? -0.595 -14.564 -17.506 1.00 96.44 289 GLN A CA 1
ATOM 2294 C C . GLN A 1 289 ? -0.099 -13.895 -16.219 1.00 96.44 289 GLN A C 1
ATOM 2296 O O . GLN A 1 289 ? 0.997 -13.318 -16.216 1.00 96.44 289 GLN A O 1
ATOM 2301 N N . PRO A 1 290 ? -0.882 -13.951 -15.126 1.00 96.94 290 PRO A N 1
ATOM 2302 C CA . PRO A 1 290 ? -0.440 -13.462 -13.831 1.00 96.94 290 PRO A CA 1
ATOM 2303 C C . PRO A 1 290 ? 0.709 -14.315 -13.289 1.00 96.94 290 PRO A C 1
ATOM 2305 O O . PRO A 1 290 ? 0.897 -15.473 -13.666 1.00 96.94 290 PRO A O 1
ATOM 2308 N N . ARG A 1 291 ? 1.476 -13.750 -12.358 1.00 97.31 291 ARG A N 1
ATOM 2309 C CA . ARG A 1 291 ? 2.489 -14.499 -11.609 1.00 97.31 291 ARG A CA 1
ATOM 2310 C C . ARG A 1 291 ? 1.852 -14.954 -10.305 1.00 97.31 291 ARG A C 1
ATOM 2312 O O . ARG A 1 291 ? 1.492 -14.121 -9.476 1.00 97.31 291 ARG A O 1
ATOM 2319 N N . VAL A 1 292 ? 1.669 -16.262 -10.169 1.00 97.75 292 VAL A N 1
ATOM 2320 C CA . VAL A 1 292 ? 0.952 -16.860 -9.042 1.00 97.75 292 VAL A CA 1
ATOM 2321 C C . VAL A 1 292 ? 1.952 -17.389 -8.023 1.00 97.75 292 VAL A C 1
ATOM 2323 O O . VAL A 1 292 ? 2.935 -18.034 -8.389 1.00 97.75 292 VAL A O 1
ATOM 2326 N N . PHE A 1 293 ? 1.706 -17.110 -6.748 1.00 97.69 293 PHE A N 1
ATOM 2327 C CA . PHE A 1 293 ? 2.503 -17.612 -5.638 1.00 97.69 293 PHE A CA 1
ATOM 2328 C C . PHE A 1 293 ? 1.595 -18.223 -4.582 1.00 97.69 293 PHE A C 1
ATOM 2330 O O . PHE A 1 293 ? 0.596 -17.621 -4.191 1.00 97.69 293 PHE A O 1
ATOM 2337 N N . GLN A 1 294 ? 1.978 -19.396 -4.095 1.00 95.38 294 GLN A N 1
ATOM 2338 C CA . GLN A 1 294 ? 1.298 -20.099 -3.017 1.00 95.38 294 GLN A CA 1
ATOM 2339 C C . GLN A 1 294 ? 2.156 -20.083 -1.756 1.00 95.38 294 GLN A C 1
ATOM 2341 O O . GLN A 1 294 ? 3.390 -20.135 -1.826 1.00 95.38 294 GLN A O 1
ATOM 2346 N N . ARG A 1 295 ? 1.496 -20.020 -0.600 1.00 91.19 295 ARG A N 1
ATOM 2347 C CA . ARG A 1 295 ? 2.169 -20.115 0.689 1.00 91.19 295 ARG A CA 1
ATOM 2348 C C . ARG A 1 295 ? 2.780 -21.503 0.869 1.00 91.19 295 ARG A C 1
ATOM 2350 O O . ARG A 1 295 ? 2.122 -22.519 0.650 1.00 91.19 295 ARG A O 1
ATOM 2357 N N . ALA A 1 296 ? 4.043 -21.544 1.259 1.00 88.50 296 ALA A N 1
ATOM 2358 C CA . ALA A 1 296 ? 4.759 -22.767 1.575 1.00 88.50 296 ALA A CA 1
ATOM 2359 C C . ALA A 1 296 ? 4.623 -23.126 3.062 1.00 88.50 296 ALA A C 1
ATOM 2361 O O . ALA A 1 296 ? 4.224 -22.307 3.889 1.00 88.50 296 ALA A O 1
ATOM 2362 N N . ALA A 1 297 ? 4.966 -24.370 3.406 1.00 83.88 297 ALA A N 1
ATOM 2363 C CA . ALA A 1 297 ? 4.904 -24.865 4.785 1.00 83.88 297 ALA A CA 1
ATOM 2364 C C . ALA A 1 297 ? 5.834 -24.099 5.745 1.00 83.88 297 ALA A C 1
ATOM 2366 O O . ALA A 1 297 ? 5.557 -24.021 6.935 1.00 83.88 297 ALA A O 1
ATOM 2367 N N . ASP A 1 298 ? 6.904 -23.505 5.210 1.00 80.25 298 ASP A N 1
ATOM 2368 C CA . ASP A 1 298 ? 7.845 -22.631 5.921 1.00 80.25 298 ASP A CA 1
ATOM 2369 C C . ASP A 1 298 ? 7.311 -21.195 6.127 1.00 80.25 298 ASP A C 1
ATOM 2371 O O . ASP A 1 298 ? 8.042 -20.326 6.592 1.00 80.25 298 ASP A O 1
ATOM 2375 N N . GLY A 1 299 ? 6.049 -20.922 5.768 1.00 79.50 299 GLY A N 1
ATOM 2376 C CA . GLY A 1 299 ? 5.418 -19.600 5.857 1.00 79.50 299 GLY A CA 1
ATOM 2377 C C . GLY A 1 299 ? 5.789 -18.637 4.729 1.00 79.50 299 GLY A C 1
ATOM 2378 O O . GLY A 1 299 ? 5.122 -17.612 4.570 1.00 79.50 299 GLY A O 1
ATOM 2379 N N . GLY A 1 300 ? 6.803 -18.970 3.926 1.00 85.06 300 GLY A N 1
ATOM 2380 C CA . GLY A 1 300 ? 7.214 -18.209 2.756 1.00 85.06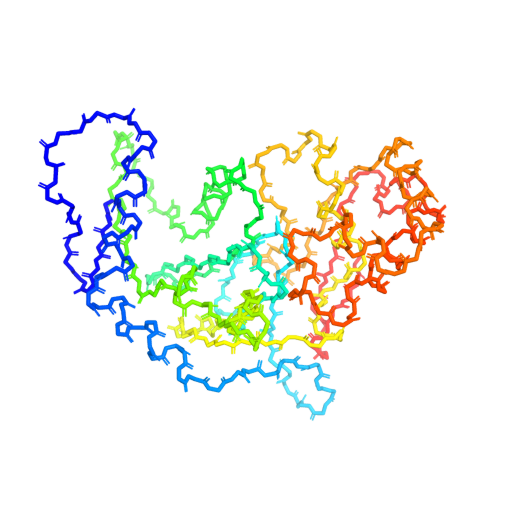 300 GLY A CA 1
ATOM 2381 C C . GLY A 1 300 ? 6.278 -18.398 1.563 1.00 85.06 300 GLY A C 1
ATOM 2382 O O . GLY A 1 300 ? 5.228 -19.035 1.643 1.00 85.06 300 GLY A O 1
ATOM 2383 N N . TRP A 1 301 ? 6.678 -17.858 0.415 1.00 92.00 301 TRP A N 1
ATOM 2384 C CA . TRP A 1 301 ? 5.907 -17.915 -0.827 1.00 92.00 301 TRP A CA 1
ATOM 2385 C C . TRP A 1 301 ? 6.703 -18.593 -1.935 1.00 92.00 301 TRP A C 1
ATOM 2387 O O . TRP A 1 301 ? 7.867 -18.263 -2.166 1.00 92.00 301 TRP A O 1
ATOM 2397 N N . ARG A 1 302 ? 6.065 -19.508 -2.667 1.00 94.00 302 ARG A N 1
ATOM 2398 C CA . ARG A 1 302 ? 6.663 -20.208 -3.811 1.00 94.00 302 ARG A CA 1
ATOM 2399 C C . ARG A 1 302 ? 5.870 -19.924 -5.072 1.00 94.00 302 ARG A C 1
ATOM 2401 O O . ARG A 1 302 ? 4.643 -19.938 -5.049 1.00 94.00 302 ARG A O 1
ATOM 2408 N N . ARG A 1 303 ? 6.584 -19.654 -6.165 1.00 94.50 303 ARG A N 1
ATOM 2409 C CA . ARG A 1 303 ? 5.975 -19.419 -7.475 1.00 94.50 303 ARG A CA 1
ATOM 2410 C C . ARG A 1 303 ? 5.392 -20.727 -8.017 1.00 94.50 303 ARG A C 1
ATOM 2412 O O . ARG A 1 303 ? 6.084 -21.744 -7.975 1.00 94.50 303 ARG A O 1
ATOM 2419 N N . CYS A 1 304 ? 4.157 -20.666 -8.503 1.00 89.56 304 CYS A N 1
ATOM 2420 C CA . CYS A 1 304 ? 3.451 -21.765 -9.163 1.00 89.56 304 CYS A CA 1
ATOM 2421 C C . CYS A 1 304 ? 3.598 -21.692 -10.686 1.00 89.56 304 CYS A C 1
ATOM 2423 O O . CYS A 1 304 ? 3.771 -20.566 -11.216 1.00 89.56 304 CYS A O 1
#

Radius of gyration: 20.31 Å; Cα contacts (8 Å, |Δi|>4): 503; chains: 1; bounding box: 58×48×47 Å

Sequence (304 aa):
MIFVGGLPFSTNNSSWSSSSSQGSDILVALLEHPVLVSASHSFKSMEETKVSVSSETPSPSKYVYVFQREYATVDPALVDYVGTDEATTCVGLVIRNRRNRMTSIAHMDNPEIVDIGLCQMLSLVVDHDLDAELDVFSSEKFHVQTLHVLGHNTKRDSQGNAYPIFHGFLVKTCTGSLSPASFDGTSRCPDEMVRRIRVTSSYEDTSWNGKLLETYDTQTDRFVIAPCRWTVRKLHIVMSLQQLSDEEILRRCSTSPSAEGPDFVENLRRQWNYLIKRPDWRETFPWKQPRVFQRAADGGWRRC